Protein AF-A0A8J8FZ65-F1 (afdb_monomer)

Radius of gyration: 32.66 Å; Cα contacts (8 Å, |Δi|>4): 198; chains: 1; bounding box: 71×42×92 Å

Mean predicted aligned error: 12.09 Å

Nearest PDB structures (foldseek):
  6h2f-assembly1_H  TM=2.671E-01  e=1.779E-01  Aeromonas hydrophila subsp. hydrophila AL09-71
  6grj-assembly1_D  TM=2.203E-01  e=1.531E-01  Aeromonas hydrophila
  7aal-assembly1_B  TM=2.178E-01  e=8.096E+00  Homo sapiens

Foldseek 3Di:
DDPLVVLLCVLVVDPLLLVLLVVQVVVQKAAPVRSCVSSVHDPVCVVVSVVSVVSCVVSVQWDADPRIIGGDPVVVVSSVVVVVVVVVVVVVCVVCVQVVVVLVVPDAPVLLLLLLVLLLLLVVLVLLLVLLVLQLVVVCVVCVVVVDPPNPVSNVVSVVSNVVSVVSNVVSVVSNVVSCVVSVCVSNPPCVVVVSDPVNSLVDDPPNVLSVLLVVLSVQLSVLSVCLSPDPDPDVNVVSVVSNVVSVVVNVVSSVVSVVVSVVVVVVVD

Secondary structure (DSSP, 8-state):
--HHHHHHHHHHH-HHHHHHHHHHHHHSEE-HHHHHHHTT--GGGHHHHHHHHHHHHHTTSEEEETTEEEE-HHHHHHHHHHHHHHHHHHHHHHHTTTSHHHHHHT--HHHHHHHHHHHHHHHHHHHHHHHHHHHHHHHHHHHHHHT-TTHHHHHHHHHHHHHHHHHHHHHHHHHHHHHHHHTTGGGGGGGHHHHT-HHHHHHH-TTHHHHHHHHHHHHHHHHHHHHHHH--S---HHHHHHHHHHHHHHHHHHHHHHHHHHHHHHHH--

pLDDT: mean 80.56, std 11.1, range [50.5, 98.0]

Solvent-accessible surface area (backbone atoms only — not comparable to full-atom values): 14527 Å² total; per-residue (Å²): 130,62,70,64,62,53,39,38,51,59,38,59,68,38,66,68,48,46,52,50,52,50,53,16,60,74,65,55,48,37,42,66,68,57,55,32,56,77,73,70,52,55,82,89,44,46,68,63,52,51,49,48,54,48,42,32,40,76,43,51,29,32,47,78,57,99,77,26,36,32,58,30,76,61,24,52,55,52,50,53,51,53,52,49,52,54,47,52,54,50,52,50,51,60,74,30,73,64,50,53,58,58,58,52,72,65,54,48,72,68,58,52,50,52,52,50,52,21,52,53,37,34,53,51,14,52,49,43,29,50,51,18,55,52,48,35,54,54,52,52,52,49,30,64,74,67,74,47,88,63,52,64,65,50,51,52,54,24,50,52,43,30,52,52,14,52,50,43,28,52,54,19,48,54,51,41,51,53,50,40,59,73,67,55,49,72,79,43,52,78,58,58,59,57,62,68,34,78,68,52,59,52,74,69,44,96,56,25,71,60,55,49,51,43,48,51,30,49,53,49,25,51,50,40,52,46,53,66,72,66,54,88,61,95,62,64,59,65,61,47,51,52,50,30,51,51,28,46,52,50,34,53,52,52,49,53,57,52,52,54,54,52,58,51,56,51,66,74,75,109

Sequence (270 aa):
MSSESENVMKALSSSKRREMMNHISEKGSATYTELMEVLGFDQSMSGTFNYHLKELNEAGLIERTNGDYTITDAGKKALIFVDEIARETKEEARADRFGVFSAVLAIQPASELNLFISQMGMLLAMVISFIGVFGIVKLNMITRMLHEKIGDNVVWIGGIVLAIGLLLFIVSLVYFIRIIMKLKLHKVGLSLFLFLGREWFLIRSPNRGRYFILSITSIGAIACLGVITFSFKPAPWLALGIGCAVFTILTIVLFFLIKRRINMKEKENE

Structure (mmCIF, N/CA/C/O backbone):
data_AF-A0A8J8FZ65-F1
#
_entry.id   AF-A0A8J8FZ65-F1
#
loop_
_atom_site.group_PDB
_atom_site.id
_atom_site.type_symbol
_atom_site.label_atom_id
_atom_site.label_alt_id
_atom_site.label_comp_id
_atom_site.label_asym_id
_atom_site.label_entity_id
_atom_site.label_seq_id
_atom_site.pdbx_PDB_ins_code
_atom_site.Cartn_x
_atom_site.Cartn_y
_atom_site.Cartn_z
_atom_site.occupancy
_atom_site.B_iso_or_equiv
_atom_site.auth_seq_id
_atom_site.auth_comp_id
_atom_site.auth_asym_id
_atom_site.auth_atom_id
_atom_site.pdbx_PDB_model_num
ATOM 1 N N . MET A 1 1 ? -27.274 6.544 12.975 1.00 50.50 1 MET A N 1
ATOM 2 C CA . MET A 1 1 ? -27.177 5.159 13.488 1.00 50.50 1 MET A CA 1
ATOM 3 C C . MET A 1 1 ? -28.199 5.032 14.603 1.00 50.50 1 MET A C 1
ATOM 5 O O . MET A 1 1 ? -28.380 6.014 15.311 1.00 50.50 1 MET A O 1
ATOM 9 N N . SER A 1 2 ? -28.952 3.932 14.686 1.00 56.69 2 SER A N 1
ATOM 10 C CA . SER A 1 2 ? -29.969 3.786 15.736 1.00 56.69 2 SER A CA 1
ATOM 11 C C . SER A 1 2 ? -29.288 3.783 17.107 1.00 56.69 2 SER A C 1
ATOM 13 O O . SER A 1 2 ? -28.207 3.203 17.251 1.00 56.69 2 SER A O 1
ATOM 15 N N . SER A 1 3 ? -29.911 4.426 18.096 1.00 79.31 3 SER A N 1
ATOM 16 C CA . SER A 1 3 ? -29.430 4.508 19.487 1.00 79.31 3 SER A CA 1
ATOM 17 C C . SER A 1 3 ? -29.046 3.143 20.071 1.00 79.31 3 SER A C 1
ATOM 19 O O . SER A 1 3 ? -28.122 3.038 20.869 1.00 79.31 3 SER A O 1
ATOM 21 N N . GLU A 1 4 ? -29.705 2.077 19.621 1.00 85.56 4 GLU A N 1
ATOM 22 C CA . GLU A 1 4 ? -29.439 0.696 20.028 1.00 85.56 4 GLU A CA 1
ATOM 23 C C . GLU A 1 4 ? -28.034 0.214 19.644 1.00 85.56 4 GLU A C 1
ATOM 25 O O . GLU A 1 4 ? -27.326 -0.350 20.476 1.00 85.56 4 GLU A O 1
ATOM 30 N N . SER A 1 5 ? -27.591 0.475 18.409 1.00 87.06 5 SER A N 1
ATOM 31 C CA . SER A 1 5 ? -26.251 0.072 17.951 1.00 87.06 5 SER A CA 1
ATOM 32 C C . SER A 1 5 ? -25.137 0.775 18.734 1.00 87.06 5 SER A C 1
ATOM 34 O O . SER A 1 5 ? -24.124 0.163 19.069 1.00 87.06 5 SER A O 1
ATOM 36 N N . GLU A 1 6 ? -25.347 2.044 19.087 1.00 90.69 6 GLU A N 1
ATOM 37 C CA . GLU A 1 6 ? -24.414 2.822 19.902 1.00 90.69 6 GLU A CA 1
ATOM 38 C C . GLU A 1 6 ? -24.352 2.291 21.339 1.00 90.69 6 GLU A C 1
ATOM 40 O O . GLU A 1 6 ? -23.260 2.115 21.880 1.00 90.69 6 GLU A O 1
ATOM 45 N N . ASN A 1 7 ? -25.501 1.938 21.923 1.00 92.75 7 ASN A N 1
ATOM 46 C CA . ASN A 1 7 ? -25.572 1.332 23.253 1.00 92.75 7 ASN A CA 1
ATOM 47 C C . ASN A 1 7 ? -24.832 -0.010 23.313 1.00 92.75 7 ASN A C 1
ATOM 49 O O . ASN A 1 7 ? -24.056 -0.238 24.242 1.00 92.75 7 ASN A O 1
ATOM 53 N N . VAL A 1 8 ? -25.001 -0.865 22.299 1.00 94.25 8 VAL A N 1
ATOM 54 C CA . VAL A 1 8 ? -24.270 -2.138 22.192 1.00 94.25 8 VAL A CA 1
ATOM 55 C C . VAL A 1 8 ? -22.761 -1.896 22.119 1.00 94.25 8 VAL A C 1
ATOM 57 O O . VAL A 1 8 ? -22.004 -2.486 22.890 1.00 94.25 8 VAL A O 1
ATOM 60 N N . MET A 1 9 ? -22.303 -0.985 21.256 1.00 92.38 9 MET A N 1
ATOM 61 C CA . MET A 1 9 ? -20.873 -0.680 21.124 1.00 92.38 9 MET A CA 1
ATOM 62 C C . MET A 1 9 ? -20.288 -0.070 22.406 1.00 92.38 9 MET A C 1
ATOM 64 O O . MET A 1 9 ? -19.195 -0.447 22.840 1.00 92.38 9 MET A O 1
ATOM 68 N N . LYS A 1 10 ? -21.027 0.828 23.064 1.00 93.88 10 LYS A N 1
ATOM 69 C CA . LYS A 1 10 ? -20.644 1.415 24.352 1.00 93.88 10 LYS A CA 1
ATOM 70 C C . LYS A 1 10 ? -20.536 0.339 25.433 1.00 93.88 10 LYS A C 1
ATOM 72 O O . LYS A 1 10 ? -19.537 0.304 26.160 1.00 93.88 10 LYS A O 1
ATOM 77 N N . ALA A 1 11 ? -21.496 -0.580 25.513 1.00 95.69 11 ALA A N 1
ATOM 78 C CA . ALA A 1 11 ? -21.445 -1.706 26.437 1.00 95.69 11 ALA A CA 1
ATOM 79 C C . ALA A 1 11 ? -20.214 -2.591 26.160 1.00 95.69 11 ALA A C 1
ATOM 81 O O . ALA A 1 11 ? -19.411 -2.839 27.063 1.00 95.69 11 ALA A O 1
ATOM 82 N N . LEU A 1 12 ? -19.962 -2.959 24.907 1.00 94.62 12 LEU A N 1
ATOM 83 C CA . LEU A 1 12 ? -18.838 -3.825 24.542 1.00 94.62 12 LEU A CA 1
ATOM 84 C C . LEU A 1 12 ? -17.465 -3.156 24.644 1.00 94.62 12 LEU A C 1
ATOM 86 O O . LEU A 1 12 ? -16.469 -3.869 24.703 1.00 94.62 12 LEU A O 1
ATOM 90 N N . SER A 1 13 ? -17.369 -1.825 24.705 1.00 92.94 13 SER A N 1
ATOM 91 C CA . SER A 1 13 ? -16.082 -1.111 24.800 1.00 92.94 13 SER A CA 1
ATOM 92 C C . SER A 1 13 ? -15.277 -1.445 26.070 1.00 92.94 13 SER A C 1
ATOM 94 O O . SER A 1 13 ? -14.043 -1.449 26.045 1.00 92.94 13 SER A O 1
ATOM 96 N N . SER A 1 14 ? -15.950 -1.815 27.166 1.00 94.56 14 SER A N 1
ATOM 97 C CA . SER A 1 14 ? -15.304 -2.172 28.436 1.00 94.56 14 SER A CA 1
ATOM 98 C C . SER A 1 14 ? -14.803 -3.615 28.428 1.00 94.56 14 SER A C 1
ATOM 100 O O . SER A 1 14 ? -15.579 -4.548 28.228 1.00 94.56 14 SER A O 1
ATOM 102 N N . SER A 1 15 ? -13.517 -3.811 28.733 1.00 92.06 15 SER A N 1
ATOM 103 C CA . SER A 1 15 ? -12.923 -5.147 28.877 1.00 92.06 15 SER A CA 1
ATOM 104 C C . SER A 1 15 ? -13.603 -5.982 29.960 1.00 92.06 15 SER A C 1
ATOM 106 O O . SER A 1 15 ? -13.882 -7.150 29.721 1.00 92.06 15 SER A O 1
ATOM 108 N N . LYS A 1 16 ? -13.949 -5.375 31.102 1.00 93.50 16 LYS A N 1
ATOM 109 C CA . LYS A 1 16 ? -14.634 -6.058 32.210 1.00 93.50 16 LYS A CA 1
ATOM 110 C C . LYS A 1 16 ? -16.016 -6.578 31.818 1.00 93.50 16 LYS A C 1
ATOM 112 O O . LYS A 1 16 ? -16.384 -7.680 32.204 1.00 93.50 16 LYS A O 1
ATOM 117 N N . ARG A 1 17 ? -16.769 -5.825 31.009 1.00 95.81 17 ARG A N 1
ATOM 118 C CA . ARG A 1 17 ? -18.069 -6.280 30.485 1.00 95.81 17 ARG A CA 1
ATOM 119 C C . ARG A 1 17 ? -17.925 -7.438 29.497 1.00 95.81 17 ARG A C 1
ATOM 121 O O . ARG A 1 17 ? -18.719 -8.368 29.546 1.00 95.81 17 ARG A O 1
ATOM 128 N N . ARG A 1 18 ? -16.888 -7.427 28.655 1.00 95.25 18 ARG A N 1
ATOM 129 C CA . ARG A 1 18 ? -16.584 -8.570 27.776 1.00 95.25 18 ARG A CA 1
ATOM 130 C C . ARG A 1 18 ? -16.175 -9.811 28.571 1.00 95.25 18 ARG A C 1
ATOM 132 O O . ARG A 1 18 ? -16.635 -10.900 28.265 1.00 95.25 18 ARG A O 1
ATOM 139 N N . GLU A 1 19 ? -15.377 -9.637 29.623 1.00 94.62 19 GLU A N 1
ATOM 140 C CA . GLU A 1 19 ? -14.972 -10.714 30.538 1.00 94.62 19 GLU A CA 1
ATOM 141 C C . GLU A 1 19 ? -16.186 -11.341 31.251 1.00 94.62 19 GLU A C 1
ATOM 143 O O . GLU A 1 19 ? -16.315 -12.563 31.276 1.00 94.62 19 GLU A O 1
ATOM 148 N N . MET A 1 20 ? -17.137 -10.516 31.718 1.00 95.38 20 MET A N 1
ATOM 149 C CA . MET A 1 20 ? -18.437 -10.979 32.230 1.00 95.38 20 MET A CA 1
ATOM 150 C C . MET A 1 20 ? -19.189 -11.829 31.208 1.00 95.38 20 MET A C 1
ATOM 152 O O . MET A 1 20 ? -19.612 -12.938 31.521 1.00 95.38 20 MET A O 1
ATOM 156 N N . MET A 1 21 ? -19.366 -11.309 29.991 1.00 96.44 21 MET A N 1
ATOM 157 C CA . MET A 1 21 ? -20.120 -12.010 28.952 1.00 96.44 21 MET A CA 1
ATOM 158 C C . MET A 1 21 ? -19.457 -13.328 28.544 1.00 96.44 21 MET A C 1
ATOM 160 O O . MET A 1 21 ? -20.168 -14.312 28.368 1.00 96.44 21 MET A O 1
ATOM 164 N N . ASN A 1 22 ? -18.123 -13.370 28.448 1.00 95.38 22 ASN A N 1
ATOM 165 C CA . ASN A 1 22 ? -17.375 -14.604 28.202 1.00 95.38 22 ASN A CA 1
ATOM 166 C C . ASN A 1 22 ? -17.657 -15.637 29.294 1.00 95.38 22 ASN A C 1
ATOM 168 O O . ASN A 1 22 ? -18.040 -16.759 28.983 1.00 95.38 22 ASN A O 1
ATOM 172 N N . HIS A 1 23 ? -17.565 -15.241 30.567 1.00 95.38 23 HIS A N 1
ATOM 173 C CA . HIS A 1 23 ? -17.805 -16.160 31.678 1.00 95.38 23 HIS A CA 1
ATOM 174 C C . HIS A 1 23 ? -19.237 -16.715 31.686 1.00 95.38 23 HIS A C 1
ATOM 176 O O . HIS A 1 23 ? -19.438 -17.920 31.843 1.00 95.38 23 HIS A O 1
ATOM 182 N N . ILE A 1 24 ? -20.234 -15.850 31.463 1.00 96.44 24 ILE A N 1
ATOM 183 C CA . ILE A 1 24 ? -21.641 -16.264 31.343 1.00 96.44 24 ILE A CA 1
ATOM 184 C C . ILE A 1 24 ? -21.815 -17.206 30.146 1.00 96.44 24 ILE A C 1
ATOM 186 O O . ILE A 1 24 ? -22.503 -18.216 30.257 1.00 96.44 24 ILE A O 1
ATOM 190 N N . SER A 1 25 ? -21.189 -16.903 29.005 1.00 95.12 25 SER A N 1
ATOM 191 C CA . SER A 1 25 ? -21.290 -17.719 27.793 1.00 95.12 25 SER A CA 1
ATOM 192 C C . SER A 1 25 ? -20.642 -19.097 27.948 1.00 95.12 25 SER A C 1
ATOM 194 O O . SER A 1 25 ? -21.152 -20.062 27.386 1.00 95.12 25 SER A O 1
ATOM 196 N N . GLU A 1 26 ? -19.534 -19.200 28.685 1.00 93.88 26 GLU A N 1
ATOM 197 C CA . GLU A 1 26 ? -18.821 -20.460 28.934 1.00 93.88 26 GLU A CA 1
ATOM 198 C C . GLU A 1 26 ? -19.582 -21.376 29.899 1.00 93.88 26 GLU A C 1
ATOM 200 O O . GLU A 1 26 ? -19.660 -22.583 29.670 1.00 93.88 26 GLU A O 1
ATOM 205 N N . LYS A 1 27 ? -20.168 -20.813 30.965 1.00 94.75 27 LYS A N 1
ATOM 206 C CA . LYS A 1 27 ? -20.948 -21.577 31.953 1.00 94.75 27 LYS A CA 1
ATOM 207 C C . LYS A 1 27 ? -22.412 -21.797 31.560 1.00 94.75 27 LYS A C 1
ATOM 209 O O . LYS A 1 27 ? -23.056 -22.698 32.090 1.00 94.75 27 LYS A O 1
ATOM 214 N N . GLY A 1 28 ? -22.952 -20.974 30.666 1.00 94.94 28 GLY A N 1
ATOM 215 C CA . GLY A 1 28 ? -24.373 -20.918 30.312 1.00 94.94 28 GLY A CA 1
ATOM 216 C C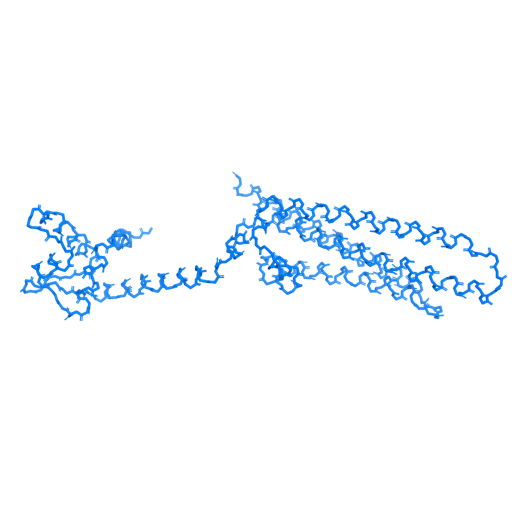 . GLY A 1 28 ? -25.170 -19.926 31.169 1.00 94.94 28 GLY A C 1
ATOM 217 O O . GLY A 1 28 ? -25.971 -19.163 30.628 1.00 94.94 28 GLY A O 1
ATOM 218 N N . SER A 1 29 ? -24.917 -19.887 32.478 1.00 95.94 29 SER A N 1
ATOM 219 C CA . SER A 1 29 ? -25.425 -18.870 33.406 1.00 95.94 29 SER A CA 1
ATOM 220 C C . SER A 1 29 ? -24.403 -18.574 34.508 1.00 95.94 29 SER A C 1
ATOM 222 O O . SER A 1 29 ? -23.478 -19.357 34.734 1.00 95.94 29 SER A O 1
ATOM 224 N N . ALA A 1 30 ? -24.542 -17.434 35.187 1.00 96.56 30 ALA A N 1
ATOM 225 C CA . ALA A 1 30 ? -23.725 -17.113 36.356 1.00 96.56 30 ALA A CA 1
ATOM 226 C C . ALA A 1 30 ? -24.487 -16.264 37.379 1.00 96.56 30 ALA A C 1
ATOM 228 O O . ALA A 1 30 ? -25.213 -15.332 37.025 1.00 96.56 30 ALA A O 1
ATOM 229 N N . THR A 1 31 ? -24.282 -16.551 38.661 1.00 96.75 31 THR A N 1
ATOM 230 C CA . THR A 1 31 ? -24.829 -15.752 39.762 1.00 96.75 31 THR A CA 1
ATOM 231 C C . THR A 1 31 ? -24.086 -14.420 39.910 1.00 96.75 31 THR A C 1
ATOM 233 O O . THR A 1 31 ? -22.958 -14.235 39.447 1.00 96.75 31 THR A O 1
ATOM 236 N N . TYR A 1 32 ? -24.700 -13.472 40.623 1.00 95.25 32 TYR A N 1
ATOM 237 C CA . TYR A 1 32 ? -24.071 -12.190 40.959 1.00 95.25 32 TYR A CA 1
ATOM 238 C C . TYR A 1 32 ? -22.729 -12.365 41.695 1.00 95.25 32 TYR A C 1
ATOM 240 O O . TYR A 1 32 ? -21.748 -11.700 41.370 1.00 95.25 32 TYR A O 1
ATOM 248 N N . THR A 1 33 ? -22.685 -13.274 42.672 1.00 93.12 33 THR A N 1
ATOM 249 C CA . THR A 1 33 ? -21.492 -13.551 43.482 1.00 93.12 33 THR A CA 1
ATOM 250 C C . THR A 1 33 ? -20.389 -14.219 42.674 1.00 93.12 33 THR A C 1
ATOM 252 O O . THR A 1 33 ? -19.239 -13.812 42.800 1.00 93.12 33 THR A O 1
ATOM 255 N N . GLU A 1 34 ? -20.726 -15.168 41.795 1.00 93.94 34 GLU A N 1
ATOM 256 C CA . GLU A 1 34 ? -19.734 -15.798 40.913 1.00 93.94 34 GLU A CA 1
ATOM 257 C C . GLU A 1 34 ? -19.097 -14.784 39.963 1.00 93.94 34 GLU A C 1
ATOM 259 O O . GLU A 1 34 ? -17.881 -14.775 39.788 1.00 93.94 34 GLU A O 1
ATOM 264 N N . LEU A 1 35 ? -19.901 -13.899 39.365 1.00 94.50 35 LEU A N 1
ATOM 265 C CA . LEU A 1 35 ? -19.377 -12.867 38.473 1.00 94.50 35 LEU A CA 1
ATOM 266 C C . LEU A 1 35 ? -18.494 -11.857 39.213 1.00 94.50 35 LEU A C 1
ATOM 268 O O . LEU A 1 35 ? -17.474 -11.438 38.669 1.00 94.50 35 LEU A O 1
ATOM 272 N N . MET A 1 36 ? -18.845 -11.480 40.447 1.00 92.88 36 MET A N 1
ATOM 273 C CA . MET A 1 36 ? -17.975 -10.633 41.269 1.00 92.88 36 MET A CA 1
ATOM 274 C C . MET A 1 36 ? -16.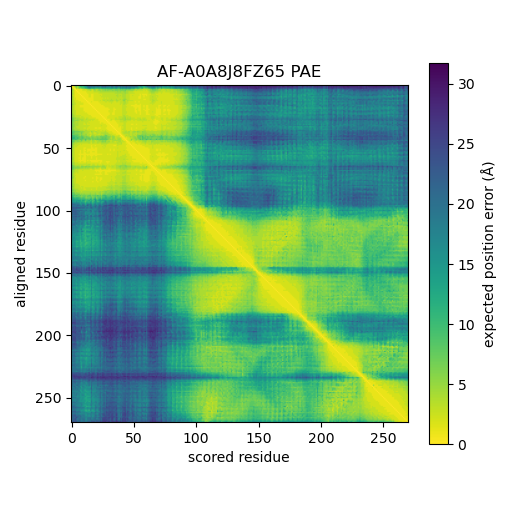630 -11.304 41.553 1.00 92.88 36 MET A C 1
ATOM 276 O O . MET A 1 36 ? -15.589 -10.666 41.389 1.00 92.88 36 MET A O 1
ATOM 280 N N . GLU A 1 37 ? -16.650 -12.579 41.941 1.00 90.62 37 GLU A N 1
ATOM 281 C CA . GLU A 1 37 ? -15.452 -13.341 42.295 1.00 90.62 37 GLU A CA 1
ATOM 282 C C . GLU A 1 37 ? -14.504 -13.495 41.099 1.00 90.62 37 GLU A C 1
ATOM 284 O O . GLU A 1 37 ? -13.325 -13.157 41.195 1.00 90.62 37 GLU A O 1
ATOM 289 N N . VAL A 1 38 ? -15.029 -13.911 39.942 1.00 86.69 38 VAL A N 1
ATOM 290 C CA . VAL A 1 38 ? -14.243 -14.149 38.716 1.00 86.69 38 VAL A CA 1
ATOM 291 C C . VAL A 1 38 ? -13.521 -12.895 38.235 1.00 86.69 38 VAL A C 1
ATOM 293 O O . VAL A 1 38 ? -12.399 -12.961 37.742 1.00 86.69 38 VAL A O 1
ATOM 296 N N . LEU A 1 39 ? -14.148 -11.733 38.389 1.00 86.44 39 LEU A N 1
ATOM 297 C CA . LEU A 1 39 ? -13.600 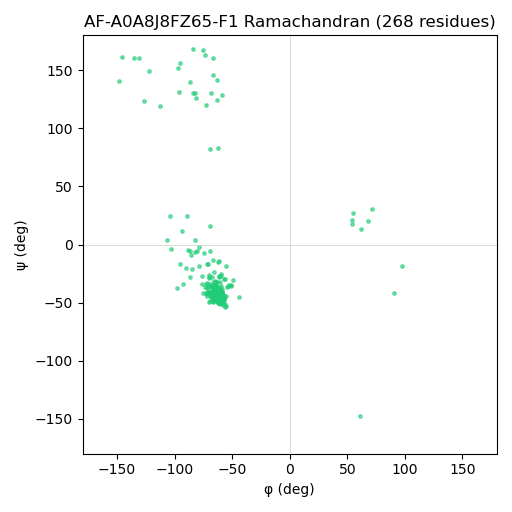-10.466 37.910 1.00 86.44 39 LEU A CA 1
ATOM 298 C C . LEU A 1 39 ? -12.691 -9.771 38.927 1.00 86.44 39 LEU A C 1
ATOM 300 O O . LEU A 1 39 ? -12.119 -8.723 38.591 1.00 86.44 39 LEU A O 1
ATOM 304 N N . GLY A 1 40 ? -12.586 -10.327 40.139 1.00 87.75 40 GLY A N 1
ATOM 305 C CA . GLY A 1 40 ? -11.832 -9.770 41.256 1.00 87.75 40 GLY A CA 1
ATOM 306 C C . GLY A 1 40 ? -12.478 -8.531 41.876 1.00 87.75 40 GLY A C 1
ATOM 307 O O . GLY A 1 40 ? -11.758 -7.650 42.348 1.00 87.75 40 GLY A O 1
ATOM 308 N N . PHE A 1 41 ? -13.811 -8.414 41.843 1.00 86.75 41 PHE A N 1
ATOM 309 C CA . PHE A 1 41 ? -14.503 -7.324 42.527 1.00 86.75 41 PHE A CA 1
ATOM 310 C C . PHE A 1 41 ? -14.701 -7.644 44.013 1.00 86.75 41 PHE A C 1
ATOM 312 O O . PHE A 1 41 ? -15.225 -8.696 44.369 1.00 86.75 41 PHE A O 1
ATOM 319 N N . ASP A 1 42 ? -14.336 -6.707 44.889 1.00 86.56 42 ASP A N 1
ATOM 320 C CA . ASP A 1 42 ? -14.680 -6.770 46.309 1.00 86.56 42 ASP A CA 1
ATOM 321 C C . ASP A 1 42 ? -16.091 -6.207 46.579 1.00 86.56 42 ASP A C 1
ATOM 323 O O . ASP A 1 42 ? -16.717 -5.568 45.726 1.00 86.56 42 ASP A O 1
ATOM 327 N N . GLN A 1 43 ? -16.609 -6.423 47.792 1.00 82.06 43 GLN A N 1
ATOM 328 C CA . GLN A 1 43 ? -17.926 -5.908 48.196 1.00 82.06 43 GLN A CA 1
ATOM 329 C C . GLN A 1 43 ? -18.010 -4.371 48.156 1.00 82.06 43 GLN A C 1
ATOM 331 O O . GLN A 1 43 ? -19.091 -3.817 47.928 1.00 82.06 43 GLN A O 1
ATOM 336 N N . SER A 1 44 ? -16.879 -3.679 48.330 1.00 81.81 44 SER A N 1
ATOM 337 C CA . SER A 1 44 ? -16.807 -2.215 48.298 1.00 81.81 44 SER A CA 1
ATOM 338 C C . SER A 1 44 ? -17.030 -1.649 46.888 1.00 81.81 44 SER A C 1
ATOM 340 O O . SER A 1 44 ? -17.568 -0.554 46.737 1.00 81.81 44 SER A O 1
ATOM 342 N N . MET A 1 45 ? -16.731 -2.434 45.848 1.00 86.94 45 MET A N 1
ATOM 343 C CA . MET A 1 45 ? -16.930 -2.089 44.437 1.00 86.94 45 MET A CA 1
ATOM 344 C C . MET A 1 45 ? -18.270 -2.562 43.852 1.00 86.94 45 MET A C 1
ATOM 346 O O . MET A 1 45 ? -18.483 -2.487 42.637 1.00 86.94 45 MET A O 1
ATOM 350 N N . SER A 1 46 ? -19.205 -3.012 44.691 1.00 88.88 46 SER A N 1
ATOM 351 C CA . SER A 1 46 ? -20.537 -3.471 44.268 1.00 88.88 46 SER A CA 1
ATOM 352 C C . SER A 1 46 ? -21.297 -2.444 43.415 1.00 88.88 46 SER A C 1
ATOM 354 O O . SER A 1 46 ? -21.966 -2.819 42.454 1.00 88.88 46 SER A O 1
ATOM 356 N N . GLY A 1 47 ? -21.156 -1.143 43.693 1.00 90.94 47 GLY A N 1
ATOM 357 C CA . GLY A 1 47 ? -21.753 -0.076 42.877 1.00 90.94 47 GLY A CA 1
ATOM 358 C C . GLY A 1 47 ? -21.242 -0.064 41.430 1.00 90.94 47 GLY A C 1
ATOM 359 O O . GLY A 1 47 ? -22.032 -0.013 40.487 1.00 90.94 47 GLY A O 1
ATOM 360 N N . THR A 1 48 ? -19.926 -0.184 41.246 1.00 90.75 48 THR A N 1
ATOM 361 C CA . THR A 1 48 ? -19.281 -0.248 39.923 1.00 90.75 48 THR A CA 1
ATOM 362 C C . THR A 1 48 ? -19.648 -1.531 39.183 1.00 90.75 48 THR A C 1
ATOM 364 O O . THR A 1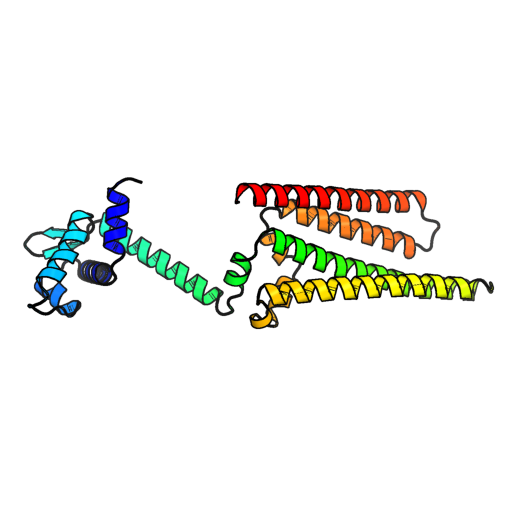 48 ? -19.922 -1.511 37.983 1.00 90.75 48 THR A O 1
ATOM 367 N N . PHE A 1 49 ? -19.701 -2.656 39.895 1.00 94.31 49 PHE A N 1
ATOM 368 C CA . PHE A 1 49 ? -20.105 -3.928 39.308 1.00 94.31 49 PHE A CA 1
ATOM 369 C C . PHE A 1 49 ? -21.569 -3.899 38.830 1.00 94.31 49 PHE A C 1
ATOM 371 O O . PHE A 1 49 ? -21.858 -4.257 37.686 1.00 94.31 49 PHE A O 1
ATOM 378 N N . ASN A 1 50 ? -22.478 -3.353 39.645 1.00 94.94 50 ASN A N 1
ATOM 379 C CA . ASN A 1 50 ? -23.876 -3.132 39.265 1.00 94.94 50 ASN A CA 1
ATOM 380 C C . ASN A 1 50 ? -24.013 -2.222 38.040 1.00 94.94 50 ASN A C 1
ATOM 382 O O . ASN A 1 50 ? -24.856 -2.475 37.180 1.00 94.94 50 ASN A O 1
ATOM 386 N N . TYR A 1 51 ? -23.170 -1.193 37.923 1.00 95.19 51 TYR A N 1
ATOM 387 C CA . TYR A 1 51 ? -23.135 -0.342 36.736 1.00 95.19 51 TYR A CA 1
ATOM 388 C C . TYR A 1 51 ? -22.808 -1.140 35.462 1.00 95.19 51 TYR A C 1
ATOM 390 O O . TYR A 1 51 ? -23.455 -0.957 34.431 1.00 95.19 51 TYR A O 1
ATOM 398 N N . HIS A 1 52 ? -21.850 -2.069 35.522 1.00 95.38 52 HIS A N 1
ATOM 399 C CA . HIS A 1 52 ? -21.512 -2.904 34.371 1.00 95.38 52 HIS A CA 1
ATOM 400 C C . HIS A 1 52 ? -22.642 -3.849 33.955 1.00 95.38 52 HIS A C 1
ATOM 402 O O . HIS A 1 52 ? -22.940 -3.931 32.762 1.00 95.38 52 HIS A O 1
ATOM 408 N N . LEU A 1 53 ? -23.271 -4.526 34.919 1.00 96.25 53 LEU A N 1
ATOM 409 C CA . LEU A 1 53 ? -24.416 -5.402 34.659 1.00 96.25 53 LEU A CA 1
ATOM 410 C C . LEU A 1 53 ? -25.597 -4.621 34.083 1.00 96.25 53 LEU A C 1
ATOM 412 O O . LEU A 1 53 ? -26.225 -5.073 33.128 1.00 96.25 53 LEU A O 1
ATOM 416 N N . LYS A 1 54 ? -25.856 -3.423 34.619 1.00 96.19 54 LYS A N 1
ATOM 417 C CA . LYS A 1 54 ? -26.901 -2.531 34.121 1.00 96.19 54 LYS A CA 1
ATOM 418 C C . LYS A 1 54 ? -26.669 -2.158 32.657 1.00 96.19 54 LYS A C 1
ATOM 420 O O . LYS A 1 54 ? -27.576 -2.343 31.860 1.00 96.19 54 LYS A O 1
ATOM 425 N N . GLU A 1 55 ? -25.468 -1.712 32.285 1.00 96.88 55 GLU A N 1
ATOM 426 C CA . GLU A 1 55 ? -25.165 -1.344 30.889 1.00 96.88 55 GLU A CA 1
ATOM 427 C C . GLU A 1 55 ? -25.271 -2.545 29.931 1.00 96.88 55 GLU A C 1
ATOM 429 O O . GLU A 1 55 ? -25.736 -2.390 28.805 1.00 96.88 55 GLU A O 1
ATOM 434 N N . LEU A 1 56 ? -24.876 -3.751 30.361 1.00 97.38 56 LEU A N 1
ATOM 435 C CA . LEU A 1 56 ? -25.040 -4.969 29.553 1.00 97.38 56 LEU A CA 1
ATOM 436 C C . LEU A 1 56 ? -26.517 -5.346 29.362 1.00 97.38 56 LEU A C 1
ATOM 438 O O . LEU A 1 56 ? -26.914 -5.740 28.265 1.00 97.38 56 LEU A O 1
ATOM 442 N N . ASN A 1 57 ? -27.318 -5.220 30.419 1.00 96.69 57 ASN A N 1
ATOM 443 C CA . ASN A 1 57 ? -28.743 -5.537 30.401 1.00 96.69 57 ASN A CA 1
ATOM 444 C C . ASN A 1 57 ? -29.549 -4.494 29.607 1.00 96.69 57 ASN A C 1
ATOM 446 O O . ASN A 1 57 ? -30.405 -4.858 28.810 1.00 96.69 57 ASN A O 1
ATOM 450 N N . GLU A 1 58 ? -29.244 -3.200 29.757 1.00 95.69 58 GLU A N 1
ATOM 451 C CA . GLU A 1 58 ? -29.859 -2.113 28.976 1.00 95.69 58 GLU A CA 1
ATOM 452 C C . GLU A 1 58 ? -29.520 -2.202 27.482 1.00 95.69 58 GLU A C 1
ATOM 454 O O . GLU A 1 58 ? -30.342 -1.842 26.642 1.00 95.69 58 GLU A O 1
ATOM 459 N N . ALA A 1 59 ? -28.340 -2.725 27.138 1.00 96.31 59 ALA A N 1
ATOM 460 C CA . ALA A 1 59 ? -27.966 -3.028 25.759 1.00 96.31 59 ALA A CA 1
ATOM 461 C C . ALA A 1 59 ? -28.577 -4.343 25.227 1.00 96.31 59 ALA A C 1
ATOM 463 O O . ALA A 1 59 ? -28.334 -4.700 24.075 1.00 96.31 59 ALA A O 1
ATOM 464 N N . GLY A 1 60 ? -29.333 -5.084 26.047 1.00 97.06 60 GLY A N 1
ATOM 465 C CA . GLY A 1 60 ? -29.957 -6.355 25.667 1.00 97.06 60 GLY A CA 1
ATOM 466 C C . GLY A 1 60 ? -28.967 -7.497 25.415 1.00 97.06 60 GLY A C 1
ATOM 467 O O . GLY A 1 60 ? -29.299 -8.454 24.716 1.00 97.06 60 GLY A O 1
ATOM 468 N N . LEU A 1 61 ? -27.740 -7.403 25.938 1.00 97.75 61 LEU A N 1
ATOM 469 C CA . LEU A 1 61 ? -26.680 -8.400 25.728 1.00 97.75 61 LEU A CA 1
ATOM 470 C C . LEU A 1 61 ? -26.737 -9.540 26.749 1.00 97.75 61 LEU A C 1
ATOM 472 O O . LEU A 1 61 ? -26.327 -10.663 26.455 1.00 97.75 61 LEU A O 1
ATOM 476 N N . ILE A 1 62 ? -27.250 -9.252 27.941 1.00 97.81 62 ILE A N 1
ATOM 477 C CA . ILE A 1 62 ? -27.526 -10.233 28.989 1.00 97.81 62 ILE A CA 1
ATOM 478 C C . ILE A 1 62 ? -28.941 -10.017 29.509 1.00 97.81 62 ILE A C 1
ATOM 480 O O . ILE A 1 62 ? -29.502 -8.932 29.360 1.00 97.81 62 ILE A O 1
ATOM 484 N N . GLU A 1 63 ? -29.482 -11.032 30.158 1.00 97.50 63 GLU A N 1
ATOM 485 C CA . GLU A 1 63 ? -30.744 -10.965 30.884 1.00 97.50 63 GLU A CA 1
ATOM 486 C C . GLU A 1 63 ? -30.592 -11.656 32.241 1.00 97.50 63 GLU A C 1
ATOM 488 O O . GLU A 1 63 ? -29.657 -12.433 32.454 1.00 97.50 63 GLU A O 1
ATOM 493 N N . ARG A 1 64 ? -31.492 -11.354 33.181 1.00 96.44 64 ARG A N 1
ATOM 494 C CA . ARG A 1 64 ? -31.492 -11.972 34.510 1.00 96.44 64 ARG A CA 1
ATOM 495 C C . ARG A 1 64 ? -32.723 -12.852 34.692 1.00 96.44 64 ARG A C 1
ATOM 497 O O . ARG A 1 64 ? -33.840 -12.340 34.717 1.00 96.44 64 ARG A O 1
ATOM 504 N N . THR A 1 65 ? -32.504 -14.142 34.921 1.00 93.62 65 THR A N 1
ATOM 505 C CA . THR A 1 65 ? -33.550 -15.157 35.093 1.00 93.62 65 THR A CA 1
ATOM 506 C C . THR A 1 65 ? -33.315 -15.917 36.394 1.00 93.62 65 THR A C 1
ATOM 508 O O . THR A 1 65 ? -32.244 -16.469 36.610 1.00 93.62 65 THR A O 1
ATOM 511 N N . ASN A 1 66 ? -34.307 -15.942 37.291 1.00 92.12 66 ASN A N 1
ATOM 512 C CA . ASN A 1 66 ? -34.242 -16.655 38.581 1.00 92.12 66 ASN A CA 1
ATOM 513 C C . ASN A 1 66 ? -33.046 -16.288 39.483 1.00 92.12 66 ASN A C 1
ATOM 515 O O . ASN A 1 66 ? -32.621 -17.082 40.313 1.00 92.12 66 ASN A O 1
ATOM 519 N N . GLY A 1 67 ? -32.528 -15.065 39.351 1.00 91.62 67 GLY A N 1
ATOM 520 C CA . GLY A 1 67 ? -31.378 -14.589 40.123 1.00 91.62 67 GLY A CA 1
ATOM 521 C C . GLY A 1 67 ? -30.046 -14.687 39.381 1.00 91.62 67 GLY A C 1
ATOM 522 O O . GLY A 1 67 ? -29.148 -13.911 39.725 1.00 91.62 67 GLY A O 1
ATOM 523 N N . ASP A 1 68 ? -29.983 -15.496 38.325 1.00 96.19 68 ASP A N 1
ATOM 524 C CA . ASP A 1 68 ? -28.798 -15.748 37.507 1.00 96.19 68 ASP A CA 1
ATOM 525 C C . ASP A 1 68 ? -28.792 -14.883 36.249 1.00 96.19 68 ASP A C 1
ATOM 527 O O . ASP A 1 68 ? -29.843 -14.511 35.728 1.00 96.19 68 ASP A O 1
ATOM 531 N N . TYR A 1 69 ? -27.602 -14.568 35.749 1.00 97.75 69 TYR A N 1
ATOM 532 C CA . TYR A 1 69 ? -27.408 -13.863 34.489 1.00 97.75 69 TYR A CA 1
ATOM 533 C C . TYR A 1 69 ? -27.150 -14.857 33.361 1.00 97.75 69 TYR A C 1
ATOM 535 O O . TYR A 1 69 ? -26.291 -15.731 33.488 1.00 97.75 69 TYR A O 1
ATOM 543 N N . THR A 1 70 ? -27.866 -14.695 32.252 1.00 97.62 70 THR A N 1
ATOM 544 C CA . THR A 1 70 ? -27.716 -15.475 31.020 1.00 97.62 70 THR A CA 1
ATOM 545 C C . THR A 1 70 ? -27.404 -14.549 29.850 1.00 97.62 70 THR A C 1
ATOM 547 O O . THR A 1 70 ? -27.800 -13.383 29.827 1.00 97.62 70 THR A O 1
ATOM 550 N N . ILE A 1 71 ? -26.649 -15.051 28.873 1.00 97.00 71 ILE A N 1
ATOM 551 C CA . ILE A 1 71 ? -26.332 -14.296 27.658 1.00 97.00 71 ILE A CA 1
ATOM 552 C C . ILE A 1 71 ? -27.470 -14.452 26.645 1.00 97.00 71 ILE A C 1
ATOM 554 O O . ILE A 1 71 ? -27.902 -15.569 26.348 1.00 97.00 71 ILE A O 1
ATOM 558 N N . THR A 1 72 ? -27.945 -13.336 26.094 1.00 98.00 72 THR A N 1
ATOM 559 C CA . THR A 1 72 ? -28.994 -13.352 25.066 1.00 98.00 72 THR A CA 1
ATOM 560 C C . THR A 1 72 ? -28.416 -13.787 23.717 1.00 98.00 72 THR A C 1
ATOM 562 O O . THR A 1 72 ? -27.200 -13.793 23.506 1.00 98.00 72 THR A O 1
ATOM 565 N N . ASP A 1 73 ? -29.268 -14.100 22.739 1.00 96.25 73 ASP A N 1
ATOM 566 C CA . ASP A 1 73 ? -28.798 -14.402 21.379 1.00 96.25 73 ASP A CA 1
ATOM 567 C C . ASP A 1 73 ? -28.103 -13.204 20.715 1.00 96.25 73 ASP A C 1
ATOM 569 O O . ASP A 1 73 ? -27.154 -13.380 19.945 1.00 96.25 73 ASP A O 1
ATOM 573 N N . ALA A 1 74 ? -28.536 -11.980 21.036 1.00 95.44 74 ALA A N 1
ATOM 574 C CA . ALA A 1 74 ? -27.850 -10.761 20.621 1.00 95.44 74 ALA A CA 1
ATOM 575 C C . ALA A 1 74 ? -26.464 -10.661 21.277 1.00 95.44 74 ALA A C 1
ATOM 577 O O . ALA A 1 74 ? -25.479 -10.399 20.585 1.00 95.44 74 ALA A O 1
ATOM 578 N N . GLY A 1 75 ? -26.370 -10.961 22.577 1.00 96.38 75 GLY A N 1
ATOM 579 C CA . GLY A 1 75 ? -25.110 -11.033 23.315 1.00 96.38 75 GLY A CA 1
ATOM 580 C C . GLY A 1 75 ? -24.118 -12.026 22.714 1.00 96.38 75 GLY A C 1
ATOM 581 O O . GLY A 1 75 ? -22.962 -11.670 22.497 1.00 96.38 75 GLY A O 1
ATOM 582 N N . LYS A 1 76 ? -24.567 -13.240 22.369 1.00 95.12 76 LYS A N 1
ATOM 583 C CA . LYS A 1 76 ? -23.722 -14.269 21.733 1.00 95.12 76 LYS A CA 1
ATOM 584 C C . LYS A 1 76 ? -23.166 -13.801 20.389 1.00 95.12 76 LYS A C 1
ATOM 586 O O . LYS A 1 76 ? -21.969 -13.916 20.142 1.00 95.12 76 LYS A O 1
ATOM 591 N N . LYS A 1 77 ? -24.022 -13.240 19.526 1.00 95.06 77 LYS A N 1
ATOM 592 C CA . LYS A 1 77 ? -23.603 -12.700 18.219 1.00 95.06 77 LYS A CA 1
ATOM 593 C C . LYS A 1 77 ? -22.596 -11.563 18.379 1.00 95.06 77 LYS A C 1
ATOM 595 O O . LYS A 1 77 ? -21.609 -11.515 17.652 1.00 95.06 77 LYS A O 1
ATOM 600 N N . ALA A 1 78 ? -22.831 -10.676 19.342 1.00 94.81 78 ALA A N 1
ATOM 601 C CA . ALA A 1 78 ? -21.935 -9.571 19.640 1.00 94.81 78 ALA A CA 1
ATOM 602 C C . ALA A 1 78 ? -20.559 -10.048 20.134 1.00 94.81 78 ALA A C 1
ATOM 604 O O . ALA A 1 78 ? -19.540 -9.506 19.713 1.00 94.81 78 ALA A O 1
ATOM 605 N N . LEU A 1 79 ? -20.524 -11.082 20.979 1.00 92.94 79 LEU A N 1
ATOM 606 C CA . LEU A 1 79 ? -19.290 -11.691 21.473 1.00 92.94 79 LEU A CA 1
ATOM 607 C C . LEU A 1 79 ? -18.445 -12.266 20.327 1.00 92.94 79 LEU A C 1
ATOM 609 O O . LEU A 1 79 ? -17.278 -11.914 20.186 1.00 92.94 79 LEU A O 1
ATOM 613 N N . ILE A 1 80 ? -19.074 -13.072 19.461 1.00 91.62 80 ILE A N 1
ATOM 614 C CA . ILE A 1 80 ? -18.434 -13.674 18.280 1.00 91.62 80 ILE A CA 1
ATOM 615 C C . ILE A 1 80 ? -17.854 -12.587 17.370 1.00 91.62 80 ILE A C 1
ATOM 617 O O . ILE A 1 80 ? -16.716 -12.697 16.924 1.00 91.62 80 ILE A O 1
ATOM 621 N N . PHE A 1 81 ? -18.617 -11.520 17.127 1.00 90.56 81 PHE A N 1
ATOM 622 C CA . PHE A 1 81 ? -18.179 -10.408 16.287 1.00 90.56 81 PHE A CA 1
ATOM 623 C C . PHE A 1 81 ? -16.953 -9.684 16.860 1.00 90.56 81 PHE A C 1
ATOM 625 O O . PHE A 1 81 ? -16.011 -9.374 16.133 1.00 90.56 81 PHE A O 1
ATOM 632 N N . VAL A 1 82 ? -16.932 -9.434 18.173 1.00 89.75 82 VAL A N 1
ATOM 633 C CA . VAL A 1 82 ? -15.777 -8.806 18.829 1.00 89.75 82 VAL A CA 1
ATOM 634 C C . VAL A 1 82 ? -14.543 -9.709 18.767 1.00 89.75 82 VAL A C 1
ATOM 636 O O . VAL A 1 82 ? -13.444 -9.211 18.516 1.00 89.75 82 VAL A O 1
ATOM 639 N N . ASP A 1 83 ? -14.710 -11.018 18.953 1.00 85.25 83 ASP A N 1
ATOM 640 C CA . ASP A 1 83 ? -13.616 -11.986 18.841 1.00 85.25 83 ASP A CA 1
ATOM 641 C C . ASP A 1 83 ? -13.077 -12.093 17.411 1.00 85.25 83 ASP A C 1
ATOM 643 O O . ASP A 1 83 ? -11.863 -12.189 17.215 1.00 85.25 83 ASP A O 1
ATOM 647 N N . GLU A 1 84 ? -13.949 -12.016 16.405 1.00 85.38 84 GLU A N 1
ATOM 648 C CA . GLU A 1 84 ? -13.563 -11.998 14.995 1.00 85.38 84 GLU A CA 1
ATOM 649 C C . GLU A 1 84 ? -12.733 -10.754 14.658 1.00 85.38 84 GLU A C 1
ATOM 651 O O . GLU A 1 84 ? -11.620 -10.895 14.148 1.00 85.38 84 GLU A O 1
ATOM 656 N N . ILE A 1 85 ? -13.181 -9.561 15.069 1.00 85.94 85 ILE A N 1
ATOM 657 C CA . ILE A 1 85 ? -12.405 -8.318 14.915 1.00 85.94 85 ILE A CA 1
ATOM 658 C C . ILE A 1 85 ? -11.062 -8.419 15.643 1.00 85.94 85 ILE A C 1
ATOM 660 O O . ILE A 1 85 ? -10.021 -8.012 15.119 1.00 85.94 85 ILE A O 1
ATOM 664 N N . ALA A 1 86 ? -11.053 -8.956 16.865 1.00 82.06 86 ALA A N 1
ATOM 665 C CA . ALA A 1 86 ? -9.826 -9.108 17.637 1.00 82.06 86 ALA A CA 1
ATOM 666 C C . ALA A 1 86 ? -8.850 -10.093 16.971 1.00 82.06 86 ALA A C 1
ATOM 668 O O . ALA A 1 86 ? -7.632 -9.896 17.050 1.00 82.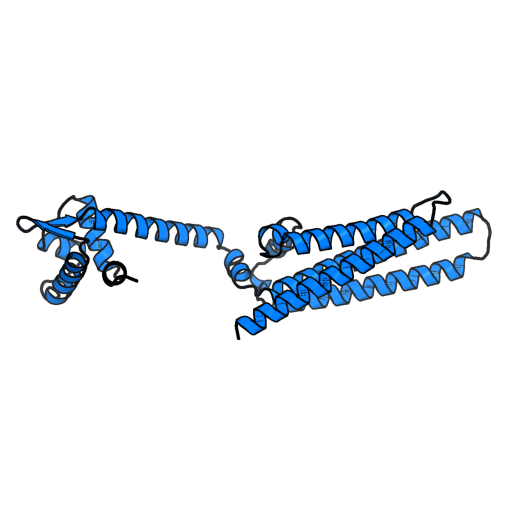06 86 ALA A O 1
ATOM 669 N N . ARG A 1 87 ? -9.362 -11.140 16.311 1.00 77.12 87 ARG A N 1
ATOM 670 C CA . ARG A 1 87 ? -8.564 -12.091 15.531 1.00 77.12 87 ARG A CA 1
ATOM 671 C C . ARG A 1 87 ? -8.005 -11.441 14.273 1.00 77.12 87 ARG A C 1
ATOM 673 O O . ARG A 1 87 ? -6.798 -11.534 14.078 1.00 77.12 87 ARG A O 1
ATOM 680 N N . GLU A 1 88 ? -8.827 -10.743 13.492 1.00 74.94 88 GLU A N 1
ATOM 681 C CA . GLU A 1 88 ? -8.386 -10.001 12.302 1.00 74.94 88 GLU A CA 1
ATOM 682 C C . GLU A 1 88 ? -7.301 -8.989 12.666 1.00 74.94 88 GLU A C 1
ATOM 684 O O . GLU A 1 88 ? -6.214 -9.019 12.103 1.00 74.94 88 GLU A O 1
ATOM 689 N N . THR A 1 89 ? -7.515 -8.198 13.719 1.00 75.50 89 THR A N 1
ATOM 690 C CA . THR A 1 89 ? -6.522 -7.223 14.197 1.00 75.50 89 THR A CA 1
ATOM 691 C C . THR A 1 89 ? -5.210 -7.903 14.611 1.00 75.50 89 THR A C 1
ATOM 693 O O . THR A 1 89 ? -4.122 -7.384 14.362 1.00 75.50 89 THR A O 1
ATOM 696 N N . LYS A 1 90 ? -5.271 -9.083 15.248 1.00 73.25 90 LYS A N 1
ATOM 697 C CA . LYS A 1 90 ? -4.075 -9.856 15.632 1.00 73.25 90 LYS A CA 1
ATOM 698 C C . LYS A 1 90 ? -3.376 -10.494 14.432 1.00 73.25 90 LYS A C 1
ATOM 700 O O . LYS A 1 90 ? -2.148 -10.576 14.436 1.00 73.25 90 LYS A O 1
ATOM 705 N N . GLU A 1 91 ? -4.117 -10.982 13.444 1.00 64.94 91 GLU A N 1
ATOM 706 C CA . GLU A 1 91 ? -3.571 -11.540 12.205 1.00 64.94 91 GLU A CA 1
ATOM 707 C C . GLU A 1 91 ? -2.931 -10.451 11.349 1.00 64.94 91 GLU A C 1
ATOM 709 O O . GLU A 1 91 ? -1.789 -10.617 10.920 1.00 64.94 91 GLU A O 1
ATOM 714 N N . GLU A 1 92 ? -3.585 -9.300 11.211 1.00 59.53 92 GLU A N 1
ATOM 715 C CA . GLU A 1 92 ? -3.027 -8.102 10.589 1.00 59.53 92 GLU A CA 1
ATOM 716 C C . GLU A 1 92 ? -1.775 -7.625 11.329 1.00 59.53 92 GLU A C 1
ATOM 718 O O . GLU A 1 92 ? -0.749 -7.396 10.696 1.00 59.53 92 GLU A O 1
ATOM 723 N N . ALA A 1 93 ? -1.782 -7.581 12.665 1.00 59.81 93 ALA A N 1
ATOM 724 C CA . ALA A 1 93 ? -0.593 -7.243 13.451 1.00 59.81 93 ALA A CA 1
ATOM 725 C C . ALA A 1 93 ? 0.544 -8.273 13.297 1.00 59.81 93 ALA A C 1
ATOM 727 O O . ALA A 1 93 ? 1.725 -7.923 13.347 1.00 59.81 93 ALA A O 1
ATOM 728 N N . ARG A 1 94 ? 0.218 -9.559 13.097 1.00 58.59 94 ARG A N 1
ATOM 729 C CA . ARG A 1 94 ? 1.208 -10.613 12.812 1.00 58.59 94 ARG A CA 1
ATOM 730 C C . ARG A 1 94 ? 1.755 -10.523 11.389 1.00 58.59 94 ARG A C 1
ATOM 732 O O . ARG A 1 94 ? 2.941 -10.800 11.207 1.00 58.59 94 ARG A O 1
ATOM 739 N N . ALA A 1 95 ? 0.929 -10.157 10.412 1.00 56.81 95 ALA A N 1
ATOM 740 C CA . ALA A 1 95 ? 1.330 -9.921 9.027 1.00 56.81 95 ALA A CA 1
ATOM 741 C C . ALA A 1 95 ? 2.142 -8.622 8.888 1.00 56.81 95 ALA A C 1
ATOM 743 O O . ALA A 1 95 ? 3.098 -8.559 8.116 1.00 56.81 95 ALA A O 1
ATOM 744 N N . ASP A 1 96 ? 1.839 -7.619 9.710 1.00 59.19 96 ASP A N 1
ATOM 745 C CA . ASP A 1 96 ? 2.528 -6.333 9.774 1.00 59.19 96 ASP A CA 1
ATOM 746 C C . ASP A 1 96 ? 3.708 -6.324 10.758 1.00 59.19 96 ASP A C 1
ATOM 748 O O . ASP A 1 96 ? 4.138 -5.273 11.228 1.00 59.19 96 ASP A O 1
ATOM 752 N N . ARG A 1 97 ? 4.309 -7.487 11.050 1.00 56.84 97 ARG A N 1
ATOM 753 C CA . ARG A 1 97 ? 5.455 -7.606 11.977 1.00 56.84 97 ARG A CA 1
ATOM 754 C C . ARG A 1 97 ? 6.647 -6.704 11.603 1.00 56.84 97 ARG A C 1
ATOM 756 O O . ARG A 1 97 ? 7.504 -6.436 12.439 1.00 56.84 97 ARG A O 1
ATOM 763 N N . PHE A 1 98 ? 6.699 -6.235 10.357 1.00 59.41 98 PHE A N 1
ATOM 764 C CA . PHE A 1 98 ? 7.730 -5.338 9.832 1.00 59.41 98 PHE A CA 1
ATOM 765 C C . PHE A 1 98 ? 7.251 -3.888 9.620 1.00 59.41 98 PHE A C 1
ATOM 767 O O . PHE A 1 98 ? 8.009 -3.077 9.089 1.00 59.41 98 PHE A O 1
ATOM 774 N N . GLY A 1 99 ? 6.010 -3.549 9.995 1.00 61.31 99 GLY A N 1
ATOM 775 C CA . GLY A 1 99 ? 5.398 -2.235 9.743 1.00 61.31 99 GLY A CA 1
ATOM 776 C C . GLY A 1 99 ? 5.258 -1.904 8.254 1.00 61.31 99 GLY A C 1
ATOM 777 O O . GLY A 1 99 ? 5.084 -0.749 7.872 1.00 61.31 99 GLY A O 1
ATOM 778 N N . VAL A 1 100 ? 5.425 -2.912 7.397 1.00 61.91 100 VAL A N 1
ATOM 779 C CA . VAL A 1 100 ? 5.448 -2.783 5.946 1.00 61.91 100 VAL A CA 1
ATOM 780 C C . VAL A 1 100 ? 4.054 -2.452 5.440 1.00 61.91 100 VAL A C 1
ATOM 782 O O . VAL A 1 100 ? 3.884 -1.523 4.660 1.00 61.91 100 VAL A O 1
ATOM 785 N N . PHE A 1 101 ? 3.046 -3.207 5.866 1.00 61.66 101 PHE A N 1
ATOM 786 C CA . PHE A 1 101 ? 1.693 -3.050 5.353 1.00 61.66 101 PHE A CA 1
ATOM 787 C C . PHE A 1 101 ? 1.074 -1.748 5.851 1.00 61.66 101 PHE A C 1
ATOM 789 O O . PHE A 1 101 ? 0.469 -1.031 5.051 1.00 61.66 101 PHE A O 1
ATOM 796 N N . SER A 1 102 ? 1.301 -1.389 7.117 1.00 62.44 102 SER A N 1
ATOM 797 C CA . SER A 1 102 ? 0.835 -0.123 7.694 1.00 62.44 102 SER A CA 1
ATOM 798 C C . SER A 1 102 ? 1.516 1.094 7.074 1.00 62.44 102 SER A C 1
ATOM 800 O O . SER A 1 102 ? 0.823 2.023 6.656 1.00 62.44 102 SER A O 1
ATOM 802 N N . ALA A 1 103 ? 2.848 1.081 6.923 1.00 66.44 103 ALA A N 1
ATOM 803 C CA . ALA A 1 103 ? 3.580 2.175 6.276 1.00 66.44 103 ALA A CA 1
ATOM 804 C C . ALA A 1 103 ? 3.062 2.450 4.864 1.00 66.44 103 ALA A C 1
ATOM 806 O O . ALA A 1 103 ? 3.102 3.581 4.393 1.00 66.44 103 ALA A O 1
ATOM 807 N N . VAL A 1 104 ? 2.549 1.419 4.205 1.00 66.81 104 VAL A N 1
ATOM 808 C CA . VAL A 1 104 ? 2.113 1.480 2.818 1.00 66.81 104 VAL A CA 1
ATOM 809 C C . VAL A 1 104 ? 0.634 1.820 2.712 1.00 66.81 104 VAL A C 1
ATOM 811 O O . VAL A 1 104 ? 0.246 2.563 1.815 1.00 66.81 104 VAL A O 1
ATOM 814 N N . LEU A 1 105 ? -0.186 1.354 3.657 1.00 69.19 105 LEU A N 1
ATOM 815 C CA . LEU A 1 105 ? -1.540 1.869 3.892 1.00 69.19 105 LEU A CA 1
ATOM 816 C C . LEU A 1 105 ? -1.558 3.361 4.189 1.00 69.19 105 LEU A C 1
ATOM 818 O O . LEU A 1 105 ? -2.483 4.042 3.758 1.00 69.19 105 LEU A O 1
ATOM 822 N N . ALA A 1 106 ? -0.491 3.878 4.784 1.00 72.50 106 ALA A N 1
ATOM 823 C CA . ALA A 1 106 ? -0.328 5.298 5.030 1.00 72.50 106 ALA A CA 1
ATOM 824 C C . ALA A 1 106 ? 0.198 6.109 3.824 1.00 72.50 106 ALA A C 1
ATOM 826 O O . ALA A 1 106 ? 0.263 7.338 3.916 1.00 72.50 106 ALA A O 1
ATOM 827 N N . ILE A 1 107 ? 0.595 5.488 2.700 1.00 76.69 107 ILE A N 1
ATOM 828 C CA . ILE A 1 107 ? 1.133 6.245 1.556 1.00 76.69 107 ILE A CA 1
ATOM 829 C C . ILE A 1 107 ? -0.001 6.994 0.854 1.00 76.69 107 ILE A C 1
ATOM 831 O O . ILE A 1 107 ? -0.938 6.408 0.318 1.00 76.69 107 ILE A O 1
ATOM 835 N N . GLN A 1 108 ? 0.124 8.319 0.808 1.00 81.44 108 GLN A N 1
ATOM 836 C CA . GLN A 1 108 ? -0.795 9.171 0.062 1.00 81.44 108 GLN A CA 1
ATOM 837 C C . GLN A 1 108 ? -0.674 8.941 -1.459 1.00 81.44 108 GLN A C 1
ATOM 839 O O . GLN A 1 108 ? 0.445 8.775 -1.958 1.00 81.44 108 GLN A O 1
ATOM 844 N N . PRO A 1 109 ? -1.774 9.044 -2.233 1.00 78.50 109 PRO A N 1
ATOM 845 C CA . PRO A 1 109 ? -1.772 8.821 -3.683 1.00 78.50 109 PRO A CA 1
ATOM 846 C C . PRO A 1 109 ? -0.724 9.626 -4.472 1.00 78.50 109 PRO A C 1
ATOM 848 O O . PRO A 1 109 ? -0.156 9.118 -5.439 1.00 78.50 109 PRO A O 1
ATOM 851 N N . ALA A 1 110 ? -0.417 10.865 -4.070 1.00 78.94 110 ALA A N 1
ATOM 852 C CA . ALA A 1 110 ? 0.643 11.648 -4.710 1.00 78.94 110 ALA A CA 1
ATOM 853 C C . ALA A 1 110 ? 2.047 11.088 -4.444 1.00 78.94 110 ALA A C 1
ATOM 855 O O . ALA A 1 110 ? 2.906 11.113 -5.327 1.00 78.94 110 ALA A O 1
ATOM 856 N N . SER A 1 111 ? 2.287 10.546 -3.249 1.00 82.31 111 SER A N 1
ATOM 857 C CA . SER A 1 111 ? 3.552 9.878 -2.933 1.00 82.31 111 SER A CA 1
ATOM 858 C C . SER A 1 111 ? 3.696 8.569 -3.714 1.00 82.31 111 SER A C 1
ATOM 860 O O . SER A 1 111 ? 4.793 8.288 -4.194 1.00 82.31 111 SER A O 1
ATOM 862 N N . GLU A 1 112 ? 2.600 7.828 -3.938 1.00 80.56 112 GLU A N 1
ATOM 863 C CA . GLU A 1 112 ? 2.593 6.661 -4.838 1.00 80.56 112 GLU A CA 1
ATOM 864 C C . GLU A 1 112 ? 2.980 7.052 -6.272 1.00 80.56 112 GLU A C 1
ATOM 866 O O . GLU A 1 112 ? 3.836 6.408 -6.878 1.00 80.56 112 GLU A O 1
ATOM 871 N N . LEU A 1 113 ? 2.397 8.134 -6.808 1.00 82.06 113 LEU A N 1
ATOM 872 C CA . LEU A 1 113 ? 2.711 8.618 -8.156 1.00 82.06 113 LEU A CA 1
ATOM 873 C C . LEU A 1 113 ? 4.185 9.020 -8.282 1.00 82.06 113 LEU A C 1
ATOM 875 O O . LEU A 1 113 ? 4.839 8.665 -9.259 1.00 82.06 113 LEU A O 1
ATOM 879 N N . ASN A 1 114 ? 4.720 9.752 -7.306 1.00 83.50 114 ASN A N 1
ATOM 880 C CA . ASN A 1 114 ? 6.118 10.185 -7.326 1.00 83.50 114 ASN A CA 1
ATOM 881 C C . ASN A 1 114 ? 7.085 8.995 -7.269 1.00 83.50 114 ASN A C 1
ATOM 883 O O . ASN A 1 114 ? 8.105 8.993 -7.961 1.00 83.50 114 ASN A O 1
ATOM 887 N N . LEU A 1 115 ? 6.746 7.970 -6.485 1.00 82.00 115 LEU A N 1
ATOM 888 C CA . LEU A 1 115 ? 7.521 6.736 -6.399 1.00 82.00 115 LEU A CA 1
ATOM 889 C C . LEU A 1 115 ? 7.480 5.967 -7.728 1.00 82.00 115 LEU A C 1
ATOM 891 O O . LEU A 1 115 ? 8.518 5.520 -8.212 1.00 82.00 115 LEU A O 1
ATOM 895 N N . PHE A 1 116 ? 6.317 5.914 -8.376 1.00 81.00 116 PHE A N 1
ATOM 896 C CA . PHE A 1 116 ? 6.172 5.335 -9.710 1.00 81.00 116 PHE A CA 1
ATOM 897 C C . PHE A 1 116 ? 6.977 6.092 -10.779 1.00 81.00 116 PHE A C 1
ATOM 899 O O . PHE A 1 116 ? 7.688 5.473 -11.568 1.00 81.00 116 PHE A O 1
ATOM 906 N N . ILE A 1 117 ? 6.915 7.430 -10.797 1.00 81.81 117 ILE A N 1
ATOM 907 C CA . ILE A 1 117 ? 7.694 8.266 -11.731 1.00 81.81 117 ILE A CA 1
ATOM 908 C C . ILE A 1 117 ? 9.186 7.987 -11.572 1.00 81.81 117 ILE A C 1
ATOM 910 O O . ILE A 1 117 ? 9.895 7.823 -12.562 1.00 81.81 117 ILE A O 1
ATOM 914 N N . SER A 1 118 ? 9.654 7.911 -10.328 1.00 81.44 118 SER A N 1
ATOM 915 C CA . SER A 1 118 ? 11.037 7.576 -10.011 1.00 81.44 118 SER A CA 1
ATOM 916 C C . SER A 1 118 ? 11.442 6.205 -10.566 1.00 81.44 118 SER A C 1
ATOM 918 O O . SER A 1 118 ? 12.471 6.098 -11.234 1.00 81.44 118 SER A O 1
ATOM 920 N N . GLN A 1 119 ? 10.623 5.171 -10.348 1.00 82.25 119 GLN A N 1
ATOM 921 C CA . GLN A 1 119 ? 10.877 3.820 -10.859 1.00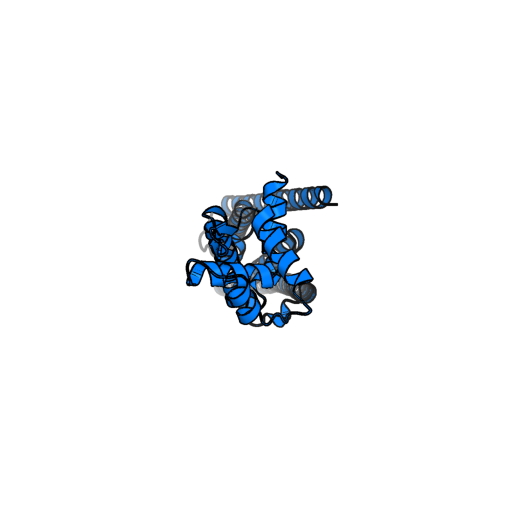 82.25 119 GLN A CA 1
ATOM 922 C C . GLN A 1 119 ? 10.919 3.782 -12.391 1.00 82.25 119 GLN A C 1
ATOM 924 O O . GLN A 1 119 ? 11.852 3.225 -12.972 1.00 82.25 119 GLN A O 1
ATOM 929 N N . MET A 1 120 ? 9.954 4.425 -13.052 1.00 79.50 120 MET A N 1
ATOM 930 C CA . MET A 1 120 ? 9.919 4.517 -14.513 1.00 79.50 120 MET A CA 1
ATOM 931 C C . MET A 1 120 ? 11.101 5.311 -15.070 1.00 79.50 120 MET A C 1
ATOM 933 O O . MET A 1 120 ? 11.658 4.926 -16.096 1.00 79.50 120 MET A O 1
ATOM 937 N N . GLY A 1 121 ? 11.519 6.379 -14.385 1.00 80.38 121 GLY A N 1
ATOM 938 C CA . GLY A 1 121 ? 12.703 7.159 -14.737 1.00 80.38 121 GLY A CA 1
ATOM 939 C C . GLY A 1 121 ? 13.983 6.326 -14.681 1.00 80.38 121 GLY A C 1
ATOM 940 O O . GLY A 1 121 ? 14.766 6.344 -15.630 1.00 80.38 121 GLY A O 1
ATOM 941 N N . MET A 1 122 ? 14.160 5.523 -13.625 1.00 82.44 122 MET A N 1
ATOM 942 C CA . MET A 1 122 ? 15.291 4.594 -13.519 1.00 82.44 122 MET A CA 1
ATOM 943 C C . MET A 1 122 ? 15.273 3.538 -14.631 1.00 82.44 122 MET A C 1
ATOM 945 O O . MET A 1 122 ? 16.306 3.297 -15.254 1.00 82.44 122 MET A O 1
ATOM 949 N N . LEU A 1 123 ? 14.113 2.936 -14.915 1.00 81.06 123 LEU A N 1
ATOM 950 C CA . LEU A 1 123 ? 13.973 1.929 -15.971 1.00 81.06 123 LEU A CA 1
ATOM 951 C C . LEU A 1 123 ? 14.289 2.519 -17.351 1.00 81.06 123 LEU A C 1
ATOM 953 O O . LEU A 1 123 ? 15.055 1.934 -18.115 1.00 81.06 123 LEU A O 1
ATOM 957 N N . LEU A 1 124 ? 13.749 3.701 -17.653 1.00 79.94 124 LEU A N 1
ATOM 958 C CA . LEU A 1 124 ? 14.030 4.412 -18.897 1.00 79.94 124 LEU A CA 1
ATOM 959 C C . LEU A 1 124 ? 15.528 4.713 -19.036 1.00 79.94 124 LEU A C 1
ATOM 961 O O . LEU A 1 124 ? 16.111 4.485 -20.093 1.00 79.94 124 LEU A O 1
ATOM 965 N N . ALA A 1 125 ? 16.163 5.176 -17.961 1.00 78.06 125 ALA A N 1
ATOM 966 C CA . ALA A 1 125 ? 17.587 5.474 -17.938 1.00 78.06 125 ALA A CA 1
ATOM 967 C C . ALA A 1 125 ? 18.463 4.232 -18.178 1.00 78.06 125 ALA A C 1
ATOM 969 O O . ALA A 1 125 ? 19.434 4.303 -18.938 1.00 78.06 125 ALA A O 1
ATOM 970 N N . MET A 1 126 ? 18.098 3.078 -17.603 1.00 78.00 126 MET A N 1
ATOM 971 C CA . MET A 1 126 ? 18.769 1.803 -17.888 1.00 78.00 126 MET A CA 1
ATOM 972 C C . MET A 1 126 ? 18.643 1.425 -19.364 1.00 78.00 126 MET A C 1
ATOM 974 O O . MET A 1 126 ? 19.629 1.036 -19.985 1.00 78.00 126 MET A O 1
ATOM 978 N N . VAL A 1 127 ? 17.454 1.579 -19.948 1.00 80.06 127 VAL A N 1
ATOM 979 C CA . VAL A 1 127 ? 17.213 1.254 -21.359 1.00 80.06 127 VAL A CA 1
ATOM 980 C C . VAL A 1 127 ? 18.002 2.167 -22.289 1.00 80.06 127 VAL A C 1
ATOM 982 O O . VAL A 1 127 ? 18.648 1.673 -23.209 1.00 80.06 127 VAL A O 1
ATOM 985 N N . ILE A 1 128 ? 17.980 3.482 -22.055 1.00 79.31 128 ILE A N 1
ATOM 986 C CA . ILE A 1 128 ? 18.765 4.449 -22.836 1.00 79.31 128 ILE A CA 1
ATOM 987 C C . ILE A 1 128 ? 20.248 4.092 -22.758 1.00 79.31 128 ILE A C 1
ATOM 989 O O . ILE A 1 128 ? 20.928 4.069 -23.782 1.00 79.31 128 ILE A O 1
ATOM 993 N N . SER A 1 129 ? 20.735 3.752 -21.563 1.00 77.75 129 SER A N 1
ATOM 994 C CA . SER A 1 129 ? 22.126 3.337 -21.376 1.00 77.75 129 SER A CA 1
ATOM 995 C C . SER A 1 129 ? 22.436 2.060 -22.159 1.00 77.75 129 SER A C 1
ATOM 997 O O . SER A 1 129 ? 23.438 1.997 -22.865 1.00 77.75 129 SER A O 1
ATOM 999 N N . PHE A 1 130 ? 21.548 1.064 -22.113 1.00 78.38 130 PHE A N 1
ATOM 1000 C CA . PHE A 1 130 ? 21.703 -0.183 -22.861 1.00 78.38 130 PHE A CA 1
ATOM 1001 C C . PHE A 1 130 ? 21.737 0.065 -24.374 1.00 78.38 130 PHE A C 1
ATOM 1003 O O . PHE A 1 130 ? 22.638 -0.412 -25.061 1.00 78.38 130 PHE A O 1
ATOM 1010 N N . ILE A 1 131 ? 20.813 0.878 -24.892 1.00 79.12 131 ILE A N 1
ATOM 1011 C CA . ILE A 1 131 ? 20.788 1.288 -26.301 1.00 79.12 131 ILE A CA 1
ATOM 1012 C C . ILE A 1 131 ? 22.076 2.029 -26.675 1.00 79.12 131 ILE A C 1
ATOM 1014 O O . ILE A 1 131 ? 22.638 1.759 -27.734 1.00 79.12 131 ILE A O 1
ATOM 1018 N N . GLY A 1 132 ? 22.566 2.919 -25.809 1.00 77.19 132 GLY A N 1
ATOM 1019 C CA . GLY A 1 132 ? 23.825 3.633 -26.004 1.00 77.19 132 GLY A CA 1
ATOM 1020 C C . GLY A 1 132 ? 25.012 2.680 -26.153 1.00 77.19 132 GLY A C 1
ATOM 1021 O O . GLY A 1 132 ? 25.727 2.753 -27.151 1.00 77.19 132 GLY A O 1
ATOM 1022 N N . VAL A 1 133 ? 25.184 1.734 -25.218 1.00 79.81 133 VAL A N 1
ATOM 1023 C CA . VAL A 1 133 ? 26.288 0.755 -25.257 1.00 79.81 133 VAL A CA 1
ATOM 1024 C C . VAL A 1 133 ? 26.207 -0.098 -26.523 1.00 79.81 133 VAL A C 1
ATOM 1026 O O . VAL A 1 133 ? 27.184 -0.204 -27.265 1.00 79.81 133 VAL A O 1
ATOM 1029 N N . PHE A 1 134 ? 25.044 -0.688 -26.800 1.00 79.62 134 PHE A N 1
ATOM 1030 C CA . PHE A 1 134 ? 24.876 -1.567 -27.959 1.00 79.62 134 PHE A CA 1
ATOM 1031 C C . PHE A 1 134 ? 24.999 -0.819 -29.287 1.00 79.62 134 PHE A C 1
ATOM 1033 O O . PHE A 1 134 ? 25.586 -1.348 -30.232 1.00 79.62 134 PHE A O 1
ATOM 1040 N N . GLY A 1 135 ? 24.500 0.418 -29.349 1.00 79.44 135 GLY A N 1
ATOM 1041 C CA . GLY A 1 135 ? 24.643 1.301 -30.501 1.00 79.44 135 GLY A CA 1
ATOM 1042 C C . GLY A 1 135 ? 26.109 1.579 -30.823 1.00 79.44 135 GLY A C 1
ATOM 1043 O O . GLY A 1 135 ? 26.518 1.397 -31.968 1.00 79.44 135 GLY A O 1
ATOM 1044 N N . ILE A 1 136 ? 26.919 1.922 -29.812 1.00 80.12 136 ILE A N 1
ATOM 1045 C CA . ILE A 1 136 ? 28.368 2.128 -29.977 1.00 80.12 136 ILE A CA 1
ATOM 1046 C C . ILE A 1 136 ? 29.039 0.860 -30.504 1.00 80.12 136 ILE A C 1
ATOM 1048 O O . ILE A 1 136 ? 29.781 0.920 -31.483 1.00 80.12 136 ILE A O 1
ATOM 1052 N N . VAL A 1 137 ? 28.780 -0.292 -29.875 1.00 81.69 137 VAL A N 1
ATOM 1053 C CA . VAL A 1 137 ? 29.433 -1.561 -30.234 1.00 81.69 137 VAL A CA 1
ATOM 1054 C C . VAL A 1 137 ? 29.099 -1.966 -31.670 1.00 81.69 137 VAL A C 1
ATOM 1056 O O . VAL A 1 137 ? 30.005 -2.255 -32.453 1.00 81.69 137 VAL A O 1
ATOM 1059 N N . LYS A 1 138 ? 27.812 -1.948 -32.042 1.00 80.50 138 LYS A N 1
ATOM 1060 C CA . LYS A 1 138 ? 27.358 -2.336 -33.385 1.00 80.50 138 LYS A CA 1
ATOM 1061 C C . LYS A 1 138 ? 27.898 -1.386 -34.449 1.00 80.50 138 LYS A C 1
ATOM 1063 O O . LYS A 1 138 ? 28.371 -1.843 -35.488 1.00 80.50 138 LYS A O 1
ATOM 1068 N N . LEU A 1 139 ? 27.859 -0.079 -34.196 1.00 78.62 139 LEU A N 1
ATOM 1069 C CA . LEU A 1 139 ? 28.284 0.907 -35.182 1.00 78.62 139 LEU A CA 1
ATOM 1070 C C . LEU A 1 139 ? 29.811 0.887 -35.370 1.00 78.62 139 LEU A C 1
ATOM 1072 O O . LEU A 1 139 ? 30.269 0.938 -36.506 1.00 78.62 139 LEU A O 1
ATOM 1076 N N . ASN A 1 140 ? 30.586 0.664 -34.299 1.00 79.06 140 ASN A N 1
ATOM 1077 C CA . ASN A 1 140 ? 32.037 0.439 -34.371 1.00 79.06 140 ASN A CA 1
ATOM 1078 C C . ASN A 1 140 ? 32.401 -0.860 -35.125 1.00 79.06 140 ASN A C 1
ATOM 1080 O O . ASN A 1 140 ? 33.390 -0.920 -35.852 1.00 79.06 140 ASN A O 1
ATOM 1084 N N . MET A 1 141 ? 31.593 -1.918 -34.996 1.00 83.38 141 MET A N 1
ATOM 1085 C CA . MET A 1 141 ? 31.787 -3.147 -35.774 1.00 83.38 141 MET A CA 1
ATOM 1086 C C . MET A 1 141 ? 31.545 -2.916 -37.276 1.00 83.38 141 MET A C 1
ATOM 1088 O O . MET A 1 141 ? 32.312 -3.405 -38.103 1.00 83.38 141 MET A O 1
ATOM 1092 N N . ILE A 1 142 ? 30.510 -2.147 -37.634 1.00 81.38 142 ILE A N 1
ATOM 1093 C CA . ILE A 1 142 ? 30.180 -1.821 -39.030 1.00 81.38 142 ILE A CA 1
ATOM 1094 C C . ILE A 1 142 ? 31.247 -0.921 -39.663 1.00 81.38 142 ILE A C 1
ATOM 1096 O O . ILE A 1 142 ? 31.688 -1.206 -40.775 1.00 81.38 142 ILE A O 1
ATOM 1100 N N . THR A 1 143 ? 31.708 0.124 -38.966 1.00 79.88 143 THR A N 1
ATOM 1101 C CA . THR A 1 143 ? 32.757 1.017 -39.491 1.00 79.88 143 THR A CA 1
ATOM 1102 C C . THR A 1 143 ? 34.059 0.263 -39.753 1.00 79.88 143 THR A C 1
ATOM 1104 O O . THR A 1 143 ? 34.684 0.472 -40.791 1.00 79.88 143 THR A O 1
ATOM 1107 N N . ARG A 1 144 ? 34.429 -0.688 -38.881 1.00 81.56 144 ARG A N 1
ATOM 1108 C CA . ARG A 1 144 ? 35.574 -1.585 -39.114 1.00 81.56 144 ARG A CA 1
ATOM 1109 C C . ARG A 1 144 ? 35.405 -2.455 -40.359 1.00 81.56 144 ARG A C 1
ATOM 1111 O O . ARG A 1 144 ? 36.378 -2.652 -41.079 1.00 81.56 144 ARG A O 1
ATOM 1118 N N . MET A 1 145 ? 34.199 -2.959 -40.628 1.00 84.50 145 MET A N 1
ATOM 1119 C CA . MET A 1 145 ? 33.936 -3.746 -41.841 1.00 84.50 145 MET A CA 1
ATOM 1120 C C . MET A 1 145 ? 34.005 -2.902 -43.119 1.00 84.50 145 MET A C 1
ATOM 1122 O O . MET A 1 145 ? 34.471 -3.399 -44.139 1.00 84.50 145 MET A O 1
ATOM 1126 N N . LEU A 1 146 ? 33.576 -1.638 -43.071 1.00 84.25 146 LEU A N 1
ATOM 1127 C CA . LEU A 1 146 ? 33.518 -0.757 -44.244 1.00 84.25 146 LEU A CA 1
ATOM 1128 C C . LEU A 1 146 ? 34.822 0.005 -44.534 1.00 84.25 146 LEU A C 1
ATOM 1130 O O . LEU A 1 146 ? 34.899 0.680 -45.553 1.00 84.25 146 LEU A O 1
ATOM 1134 N N . HIS A 1 147 ? 35.849 -0.088 -43.676 1.00 79.56 147 HIS A N 1
ATOM 1135 C CA . HIS A 1 147 ? 37.101 0.687 -43.797 1.00 79.56 147 HIS A CA 1
ATOM 1136 C C . HIS A 1 147 ? 36.901 2.217 -43.890 1.00 79.56 147 HIS A C 1
ATOM 1138 O O . HIS A 1 147 ? 37.812 2.955 -44.268 1.00 79.56 147 HIS A O 1
ATOM 1144 N N . GLU A 1 148 ? 35.729 2.723 -43.508 1.00 75.88 148 GLU A N 1
ATOM 1145 C CA . GLU A 1 148 ? 35.425 4.148 -43.552 1.00 75.88 148 GLU A CA 1
ATOM 1146 C C . GLU A 1 148 ? 35.873 4.859 -42.270 1.00 75.88 148 GLU A C 1
ATOM 1148 O O . GLU A 1 148 ? 35.658 4.395 -41.148 1.00 75.88 148 GLU A O 1
ATOM 1153 N N . LYS A 1 149 ? 36.425 6.065 -42.433 1.00 72.38 149 LYS A N 1
ATOM 1154 C CA . LYS A 1 149 ? 36.884 6.958 -41.350 1.00 72.38 149 LYS A CA 1
ATOM 1155 C C . LYS A 1 149 ? 35.757 7.564 -40.488 1.00 72.38 149 LYS A C 1
ATOM 1157 O O . LYS A 1 149 ? 35.990 8.511 -39.749 1.00 72.38 149 LYS A O 1
ATOM 1162 N N . ILE A 1 150 ? 34.539 7.026 -40.545 1.00 70.44 150 ILE A N 1
ATOM 1163 C CA . ILE A 1 150 ? 33.354 7.542 -39.831 1.00 70.44 150 ILE A CA 1
ATOM 1164 C C . ILE A 1 150 ? 33.391 7.220 -38.315 1.00 70.44 150 ILE A C 1
ATOM 1166 O O . ILE A 1 150 ? 32.571 7.722 -37.546 1.00 70.44 150 ILE A O 1
ATOM 1170 N N . GLY A 1 151 ? 34.362 6.421 -37.858 1.00 66.00 151 GLY A N 1
ATOM 1171 C CA . GLY A 1 151 ? 34.440 5.899 -36.487 1.00 66.00 151 GLY A CA 1
ATOM 1172 C C . GLY A 1 151 ? 34.396 6.941 -35.361 1.00 66.00 151 GLY A C 1
ATOM 1173 O O . GLY A 1 151 ? 33.753 6.686 -34.344 1.00 66.00 151 GLY A O 1
ATOM 1174 N N . ASP A 1 152 ? 35.003 8.118 -35.535 1.00 77.38 152 ASP A N 1
ATOM 1175 C CA . ASP A 1 152 ? 35.180 9.061 -34.420 1.00 77.38 152 ASP A CA 1
ATOM 1176 C C . ASP A 1 152 ? 33.861 9.726 -33.991 1.00 77.38 152 ASP A C 1
ATOM 1178 O O . ASP A 1 152 ? 33.532 9.762 -32.804 1.00 77.38 152 ASP A O 1
ATOM 1182 N N . ASN A 1 153 ? 33.041 10.178 -34.945 1.00 78.31 153 ASN A N 1
ATOM 1183 C CA . ASN A 1 153 ? 31.765 10.847 -34.648 1.00 78.31 153 ASN A CA 1
ATOM 1184 C C . ASN A 1 153 ? 30.763 9.910 -33.956 1.00 78.31 153 ASN A C 1
ATOM 1186 O O . ASN A 1 153 ? 29.983 10.323 -33.098 1.00 78.31 153 ASN A O 1
ATOM 1190 N N . VAL A 1 154 ? 30.803 8.629 -34.313 1.00 73.62 154 VAL A N 1
ATOM 1191 C CA . VAL A 1 154 ? 29.941 7.581 -33.763 1.00 73.62 154 VAL A CA 1
ATOM 1192 C C . VAL A 1 154 ? 30.199 7.357 -32.276 1.00 73.62 154 VAL A C 1
ATOM 1194 O O . VAL A 1 154 ? 29.255 7.271 -31.486 1.00 73.62 154 VAL A O 1
ATOM 1197 N N . VAL A 1 155 ? 31.475 7.277 -31.893 1.00 77.38 155 VAL A N 1
ATOM 1198 C CA . VAL A 1 155 ? 31.875 7.069 -30.498 1.00 77.38 155 VAL A CA 1
ATOM 1199 C C . VAL A 1 155 ? 31.442 8.259 -29.643 1.00 77.38 155 VAL A C 1
ATOM 1201 O O . VAL A 1 155 ? 30.898 8.062 -28.557 1.00 77.38 155 VAL A O 1
ATOM 1204 N N . TRP A 1 156 ? 31.590 9.482 -30.160 1.00 81.62 156 TRP A N 1
ATOM 1205 C CA . TRP A 1 156 ? 31.142 10.698 -29.480 1.00 81.62 156 TRP A CA 1
ATOM 1206 C C . TRP A 1 156 ? 29.628 10.740 -29.259 1.00 81.62 156 TRP A C 1
ATOM 1208 O O . TRP A 1 156 ? 29.186 10.974 -28.133 1.00 81.62 156 TRP A O 1
ATOM 1218 N N . ILE A 1 157 ? 28.823 10.467 -30.293 1.00 79.44 157 ILE A N 1
ATOM 1219 C CA . ILE A 1 157 ? 27.354 10.464 -30.175 1.00 79.44 157 ILE A CA 1
ATOM 1220 C C . ILE A 1 157 ? 26.901 9.421 -29.150 1.00 79.44 157 ILE A C 1
ATOM 1222 O O . ILE A 1 157 ? 26.087 9.719 -28.274 1.00 79.44 157 ILE A O 1
ATOM 1226 N N . GLY A 1 158 ? 27.452 8.209 -29.215 1.00 77.56 158 GLY A N 1
ATOM 1227 C CA . GLY A 1 158 ? 27.129 7.170 -28.246 1.00 77.56 158 GLY A CA 1
ATOM 1228 C C . GLY A 1 158 ? 27.549 7.532 -26.819 1.00 77.56 158 GLY A C 1
ATOM 1229 O O . GLY A 1 158 ? 26.788 7.299 -25.880 1.00 77.56 158 GLY A O 1
ATOM 1230 N N . GLY A 1 159 ? 28.719 8.157 -26.652 1.00 79.81 159 GLY A N 1
ATOM 1231 C CA . GLY A 1 159 ? 29.186 8.669 -25.364 1.00 79.81 159 GLY A CA 1
ATOM 1232 C C . GLY A 1 159 ? 28.228 9.699 -24.757 1.00 79.81 159 GLY A C 1
ATOM 1233 O O . GLY A 1 159 ? 27.913 9.617 -23.570 1.00 79.81 159 GLY A O 1
ATOM 1234 N N . ILE A 1 160 ? 27.687 10.611 -25.573 1.00 84.69 160 ILE A N 1
ATOM 1235 C CA . ILE A 1 160 ? 26.678 11.590 -25.137 1.00 84.69 160 ILE A CA 1
ATOM 1236 C C . ILE A 1 160 ? 25.386 10.888 -24.695 1.00 84.69 160 ILE A C 1
ATOM 1238 O O . ILE A 1 160 ? 24.854 11.203 -23.631 1.00 84.69 160 ILE A O 1
ATOM 1242 N N . VAL A 1 161 ? 24.894 9.911 -25.465 1.00 81.19 161 VAL A N 1
ATOM 1243 C CA . VAL A 1 161 ? 23.679 9.149 -25.112 1.00 81.19 161 VAL A CA 1
ATOM 1244 C C . VAL A 1 161 ? 23.854 8.410 -23.782 1.00 81.19 161 VAL A C 1
ATOM 1246 O O . VAL A 1 161 ? 22.955 8.441 -22.940 1.00 81.19 161 VAL A O 1
ATOM 1249 N N . LEU A 1 162 ? 25.021 7.800 -23.556 1.00 79.31 162 LEU A N 1
ATOM 1250 C CA . LEU A 1 162 ? 25.355 7.154 -22.285 1.00 79.31 162 LEU A CA 1
ATOM 1251 C C . LEU A 1 162 ? 25.408 8.144 -21.123 1.00 79.31 162 LEU A C 1
ATOM 1253 O O . LEU A 1 162 ? 24.851 7.864 -20.063 1.00 79.31 162 LEU A O 1
ATOM 1257 N N . ALA A 1 163 ? 26.035 9.305 -21.319 1.00 83.62 163 ALA A N 1
ATOM 1258 C CA . ALA A 1 163 ? 26.113 10.339 -20.293 1.00 83.62 163 ALA A CA 1
ATOM 1259 C C . ALA A 1 163 ? 24.717 10.849 -19.895 1.00 83.62 163 ALA A C 1
ATOM 1261 O O . ALA A 1 163 ? 24.427 10.989 -18.707 1.00 83.62 163 ALA A O 1
ATOM 1262 N N . ILE A 1 164 ? 23.826 11.056 -20.873 1.00 85.38 164 ILE A N 1
ATOM 1263 C CA . ILE A 1 164 ? 22.428 11.442 -20.629 1.00 85.38 164 ILE A CA 1
ATOM 1264 C C . ILE A 1 164 ? 21.686 10.338 -19.865 1.00 85.38 164 ILE A C 1
ATOM 1266 O O . ILE A 1 164 ? 21.009 10.627 -18.877 1.00 85.38 164 ILE A O 1
ATOM 1270 N N . GLY A 1 165 ? 21.831 9.076 -20.286 1.00 79.12 165 GLY A N 1
ATOM 1271 C CA . GLY A 1 165 ? 21.235 7.928 -19.600 1.00 79.12 165 GLY A CA 1
ATOM 1272 C C . GLY A 1 165 ? 21.679 7.833 -18.138 1.00 79.12 165 GLY A C 1
ATOM 1273 O O . GLY A 1 165 ? 20.844 7.729 -17.242 1.00 79.12 165 GLY A O 1
ATOM 1274 N N . LEU A 1 166 ? 22.981 7.966 -17.877 1.00 81.75 166 LEU A N 1
ATOM 1275 C CA . LEU A 1 166 ? 23.538 7.929 -16.526 1.00 81.75 166 LEU A CA 1
ATOM 1276 C C . LEU A 1 166 ? 23.034 9.092 -15.659 1.00 81.75 166 LEU A C 1
ATOM 1278 O O . LEU A 1 166 ? 22.665 8.885 -14.503 1.00 81.75 166 LEU A O 1
ATOM 1282 N N . LEU A 1 167 ? 22.966 10.306 -16.213 1.00 87.81 167 LEU A N 1
ATOM 1283 C CA . LEU A 1 167 ? 22.462 11.476 -15.494 1.00 87.81 167 LEU A CA 1
ATOM 1284 C C . LEU A 1 167 ? 20.992 11.293 -15.100 1.00 87.81 167 LEU A C 1
ATOM 1286 O O . LEU A 1 167 ? 20.631 11.525 -13.945 1.00 87.81 167 LEU A O 1
ATOM 1290 N N . LEU A 1 168 ? 20.151 10.817 -16.024 1.00 82.25 168 LEU A N 1
ATOM 1291 C CA . LEU A 1 168 ? 18.744 10.514 -15.742 1.00 82.25 168 LEU A CA 1
ATOM 1292 C C . LEU A 1 168 ? 18.593 9.434 -14.666 1.00 82.25 168 LEU A C 1
ATOM 1294 O O . LEU A 1 168 ? 17.716 9.548 -13.804 1.00 82.25 168 LEU A O 1
ATOM 1298 N N . PHE A 1 169 ? 19.457 8.416 -14.685 1.00 80.00 169 PHE A N 1
ATOM 1299 C CA . PHE A 1 169 ? 19.470 7.370 -13.668 1.00 80.00 169 PHE A CA 1
ATOM 1300 C C . PHE A 1 169 ? 19.783 7.947 -12.285 1.00 80.00 169 PHE A C 1
ATOM 1302 O O . PHE A 1 169 ? 19.022 7.723 -11.345 1.00 80.00 169 PHE A O 1
ATOM 1309 N N . ILE A 1 170 ? 20.851 8.744 -12.172 1.00 84.19 170 ILE A N 1
ATOM 1310 C CA . ILE A 1 170 ? 21.273 9.366 -10.910 1.00 84.19 170 ILE A CA 1
ATOM 1311 C C . ILE A 1 170 ? 20.170 10.274 -10.360 1.00 84.19 170 ILE A C 1
ATOM 1313 O O . ILE A 1 170 ? 19.816 10.161 -9.187 1.00 84.19 170 ILE A O 1
ATOM 1317 N N . VAL A 1 171 ? 19.577 11.136 -11.194 1.00 86.81 171 VAL A N 1
ATOM 1318 C CA . VAL A 1 171 ? 18.483 12.028 -10.772 1.00 86.81 171 VAL A CA 1
ATOM 1319 C C . VAL A 1 171 ? 17.280 11.223 -10.271 1.00 86.81 171 VAL A C 1
ATOM 1321 O O . VAL A 1 171 ? 16.739 11.518 -9.202 1.00 86.81 171 VAL A O 1
ATOM 1324 N N . SER A 1 172 ? 16.891 10.175 -11.000 1.00 84.94 172 SER A N 1
ATOM 1325 C CA . SER A 1 172 ? 15.759 9.316 -10.629 1.00 84.94 172 SER A CA 1
ATOM 1326 C C . SER A 1 172 ? 16.018 8.545 -9.332 1.00 84.94 172 SER A C 1
ATOM 1328 O O . SER A 1 172 ? 15.107 8.411 -8.510 1.00 84.94 172 SER A O 1
ATOM 1330 N N . LEU A 1 173 ? 17.259 8.094 -9.121 1.00 83.44 173 LEU A N 1
ATOM 1331 C CA . LEU A 1 173 ? 17.704 7.389 -7.921 1.00 83.44 173 LEU A CA 1
ATOM 1332 C C . LEU A 1 173 ? 17.751 8.313 -6.697 1.00 83.44 173 LEU A C 1
ATOM 1334 O O . LEU A 1 173 ? 17.259 7.951 -5.632 1.00 83.44 173 LEU A O 1
ATOM 1338 N N . VAL A 1 174 ? 18.284 9.529 -6.834 1.00 87.75 174 VAL A N 1
ATOM 1339 C CA . VAL A 1 174 ? 18.289 10.523 -5.747 1.00 87.75 174 VAL A CA 1
ATOM 1340 C C . VAL A 1 174 ? 16.859 10.873 -5.340 1.00 87.75 174 VAL A C 1
ATOM 1342 O O . VAL A 1 174 ? 16.545 10.933 -4.148 1.00 87.75 174 VAL A O 1
ATOM 1345 N N . TYR A 1 175 ? 15.969 11.058 -6.318 1.00 87.19 175 TYR A N 1
ATOM 1346 C CA . TYR A 1 175 ? 14.558 11.317 -6.051 1.00 87.19 175 TYR A CA 1
ATOM 1347 C C . TYR A 1 175 ? 13.884 10.127 -5.348 1.00 87.19 175 TYR A C 1
ATOM 1349 O O . TYR A 1 175 ? 13.165 10.329 -4.368 1.00 87.19 175 TYR A O 1
ATOM 1357 N N . PHE A 1 176 ? 14.190 8.893 -5.768 1.00 81.94 176 PHE A N 1
ATOM 1358 C CA . PHE A 1 176 ? 13.735 7.661 -5.112 1.00 81.94 176 PHE A CA 1
ATOM 1359 C C . PHE A 1 176 ? 14.134 7.621 -3.634 1.00 81.94 176 PHE A C 1
ATOM 1361 O O . PHE A 1 176 ? 13.285 7.482 -2.751 1.00 81.94 176 PHE A O 1
ATOM 1368 N N . ILE A 1 177 ? 15.431 7.802 -3.360 1.00 82.81 177 ILE A N 1
ATOM 1369 C CA . ILE A 1 177 ? 16.004 7.769 -2.011 1.00 82.81 177 ILE A CA 1
ATOM 1370 C C . ILE A 1 177 ? 15.347 8.839 -1.140 1.00 82.81 177 ILE A C 1
ATOM 1372 O O . ILE A 1 177 ? 14.951 8.560 -0.008 1.00 82.81 177 ILE A O 1
ATOM 1376 N N . ARG A 1 178 ? 15.148 10.049 -1.676 1.00 87.06 178 ARG A N 1
ATOM 1377 C CA . ARG A 1 178 ? 14.492 11.142 -0.951 1.00 87.06 178 ARG A CA 1
ATOM 1378 C C . ARG A 1 178 ? 13.061 10.786 -0.537 1.00 87.06 178 ARG A C 1
ATOM 1380 O O . ARG A 1 178 ? 12.668 11.100 0.588 1.00 87.06 178 ARG A O 1
ATOM 1387 N N . ILE A 1 179 ? 12.294 10.122 -1.405 1.00 83.38 179 ILE A N 1
ATOM 1388 C CA . ILE A 1 179 ? 10.934 9.657 -1.086 1.00 83.38 179 ILE A CA 1
ATOM 1389 C C . ILE A 1 179 ? 10.977 8.586 0.007 1.00 83.38 179 ILE A C 1
ATOM 1391 O O . ILE A 1 179 ? 10.247 8.693 0.992 1.00 83.38 179 ILE A O 1
ATOM 1395 N N . ILE A 1 180 ? 11.866 7.597 -0.115 1.00 79.31 180 ILE A N 1
ATOM 1396 C CA . ILE A 1 180 ? 12.021 6.525 0.882 1.00 79.31 180 ILE A CA 1
ATOM 1397 C C . ILE A 1 180 ? 12.370 7.093 2.256 1.00 79.31 180 ILE A C 1
ATOM 1399 O O . ILE A 1 180 ? 11.789 6.688 3.267 1.00 79.31 180 ILE A O 1
ATOM 1403 N N . MET A 1 181 ? 13.295 8.056 2.300 1.00 80.88 181 MET A N 1
ATOM 1404 C CA . MET A 1 181 ? 13.678 8.729 3.538 1.00 80.88 181 MET A CA 1
ATOM 1405 C C . MET A 1 181 ? 12.498 9.490 4.149 1.00 80.88 181 MET A C 1
ATOM 1407 O O . MET A 1 181 ? 12.256 9.360 5.350 1.00 80.88 181 MET A O 1
ATOM 1411 N N . LYS A 1 182 ? 11.724 10.221 3.332 1.00 82.81 182 LYS A N 1
ATOM 1412 C CA . LYS A 1 182 ? 10.538 10.965 3.788 1.00 82.81 182 LYS A CA 1
ATOM 1413 C C . LYS A 1 182 ? 9.470 10.042 4.380 1.00 82.81 182 LYS A C 1
ATOM 1415 O O . LYS A 1 182 ? 8.873 10.380 5.396 1.00 82.81 182 LYS A O 1
ATOM 1420 N N . LEU A 1 183 ? 9.262 8.871 3.781 1.00 74.81 183 LEU A N 1
ATOM 1421 C CA . LEU A 1 183 ? 8.264 7.900 4.232 1.00 74.81 183 LEU A CA 1
ATOM 1422 C C . LEU A 1 183 ? 8.751 7.019 5.402 1.00 74.81 183 LEU A C 1
ATOM 1424 O O . LEU A 1 183 ? 8.041 6.112 5.821 1.00 74.81 183 LEU A O 1
ATOM 1428 N N . LYS A 1 184 ? 9.961 7.256 5.938 1.00 75.62 184 LYS A N 1
ATOM 1429 C CA . LYS A 1 184 ? 10.595 6.437 6.992 1.00 75.62 184 LYS A CA 1
ATOM 1430 C C . LYS A 1 184 ? 10.690 4.935 6.651 1.00 75.62 184 LYS A C 1
ATOM 1432 O O . LYS A 1 184 ? 10.936 4.124 7.544 1.00 75.62 184 LYS A O 1
ATOM 1437 N N . LEU A 1 185 ? 10.615 4.566 5.366 1.00 67.75 185 LEU A N 1
ATOM 1438 C CA . LEU A 1 185 ? 10.733 3.174 4.905 1.00 67.75 185 LEU A CA 1
ATOM 1439 C C . LEU A 1 185 ? 12.147 2.594 5.074 1.00 67.75 185 LEU A C 1
ATOM 1441 O O . LEU A 1 185 ? 12.347 1.403 4.882 1.00 67.75 185 LEU A O 1
ATOM 1445 N N . HIS A 1 186 ? 13.142 3.379 5.490 1.00 63.97 186 HIS A N 1
ATOM 1446 C CA . HIS A 1 186 ? 14.479 2.854 5.796 1.00 63.97 186 HIS A CA 1
ATOM 1447 C C . HIS A 1 186 ? 14.466 1.789 6.910 1.00 63.97 186 HIS A C 1
ATOM 1449 O O . HIS A 1 186 ? 15.330 0.918 6.929 1.00 63.97 186 HIS A O 1
ATOM 1455 N N . LYS A 1 187 ? 13.468 1.812 7.807 1.00 65.38 187 LYS A N 1
ATOM 1456 C CA . LYS A 1 187 ? 13.290 0.783 8.848 1.00 65.38 187 LYS A CA 1
ATOM 1457 C C . LYS A 1 187 ? 12.825 -0.568 8.298 1.00 65.38 187 LYS A C 1
ATOM 1459 O O . LYS A 1 187 ? 12.939 -1.577 8.980 1.00 65.38 187 LYS A O 1
ATOM 1464 N N . VAL A 1 188 ? 12.313 -0.573 7.070 1.00 60.06 188 VAL A N 1
ATOM 1465 C CA . VAL A 1 188 ? 11.657 -1.712 6.423 1.00 60.06 188 VAL A CA 1
ATOM 1466 C C . VAL A 1 188 ? 12.682 -2.638 5.724 1.00 60.06 188 VAL A C 1
ATOM 1468 O O . VAL A 1 188 ? 12.375 -3.774 5.359 1.00 60.06 188 VAL A O 1
ATOM 1471 N N . GLY A 1 189 ? 13.951 -2.218 5.629 1.00 63.50 189 GLY A N 1
ATOM 1472 C CA . GLY A 1 189 ? 15.070 -3.065 5.199 1.00 63.50 189 GLY A CA 1
ATOM 1473 C C . GLY A 1 189 ? 14.923 -3.625 3.777 1.00 63.50 189 GLY A C 1
ATOM 1474 O O . GLY A 1 189 ? 14.344 -2.990 2.896 1.00 63.50 189 GLY A O 1
ATOM 1475 N N . LEU A 1 190 ? 15.445 -4.837 3.544 1.00 53.09 190 LEU A N 1
ATOM 1476 C CA . LEU A 1 190 ? 15.477 -5.502 2.229 1.00 53.09 190 LEU A CA 1
ATOM 1477 C C . LEU A 1 190 ? 14.081 -5.787 1.641 1.00 53.09 190 LEU A C 1
ATOM 1479 O O . LEU A 1 190 ? 13.954 -6.028 0.443 1.00 53.09 190 LEU A O 1
ATOM 1483 N N . SER A 1 191 ? 13.020 -5.709 2.450 1.00 57.38 191 SER A N 1
ATOM 1484 C CA . SER A 1 191 ? 11.646 -5.861 1.961 1.00 57.38 191 SER A CA 1
ATOM 1485 C C . SER A 1 191 ? 11.214 -4.723 1.024 1.00 57.38 191 SER A C 1
ATOM 1487 O O . SER A 1 191 ? 10.280 -4.897 0.249 1.00 57.38 191 SER A O 1
ATOM 1489 N N . LEU A 1 192 ? 11.965 -3.615 0.963 1.00 59.19 192 LEU A N 1
ATOM 1490 C CA . LEU A 1 192 ? 11.816 -2.577 -0.061 1.00 59.19 192 LEU A CA 1
ATOM 1491 C C . LEU A 1 192 ? 12.019 -3.107 -1.498 1.00 59.19 192 LEU A C 1
ATOM 1493 O O . LEU A 1 192 ? 11.441 -2.578 -2.443 1.00 59.19 192 LEU A O 1
ATOM 1497 N N . PHE A 1 193 ? 12.802 -4.175 -1.687 1.00 59.81 193 PHE A N 1
ATOM 1498 C CA . PHE A 1 193 ? 12.924 -4.827 -2.997 1.00 59.81 193 PHE A CA 1
ATOM 1499 C C . PHE A 1 193 ? 11.646 -5.567 -3.404 1.00 59.81 193 PHE A C 1
ATOM 1501 O O . PHE A 1 193 ? 11.344 -5.643 -4.593 1.00 59.81 193 PHE A O 1
ATOM 1508 N N . LEU A 1 194 ? 10.847 -6.037 -2.439 1.00 58.31 194 LEU A N 1
ATOM 1509 C CA . LEU A 1 194 ? 9.527 -6.607 -2.719 1.00 58.31 194 LEU A CA 1
ATOM 1510 C C . LEU A 1 194 ? 8.534 -5.516 -3.172 1.00 58.31 194 LEU A C 1
ATOM 1512 O O . LEU A 1 194 ? 7.688 -5.797 -4.016 1.00 58.31 194 LEU A O 1
ATOM 1516 N N . PHE A 1 195 ? 8.702 -4.259 -2.727 1.00 58.75 195 PHE A N 1
ATOM 1517 C CA . PHE A 1 195 ? 7.952 -3.090 -3.240 1.00 58.75 195 PHE A CA 1
ATOM 1518 C C . PHE A 1 195 ? 8.285 -2.726 -4.681 1.00 58.75 195 PHE A C 1
ATOM 1520 O O . PHE A 1 195 ? 7.460 -2.145 -5.383 1.00 58.75 195 PHE A O 1
ATOM 1527 N N . LEU A 1 196 ? 9.506 -3.037 -5.112 1.00 57.56 196 LEU A N 1
ATOM 1528 C CA . LEU A 1 196 ? 9.966 -2.831 -6.483 1.00 57.56 196 LEU A CA 1
ATOM 1529 C C . LEU A 1 196 ? 9.491 -3.948 -7.427 1.00 57.56 196 LEU A C 1
ATOM 1531 O O . LEU A 1 196 ? 9.690 -3.854 -8.638 1.00 57.56 196 LEU A O 1
ATOM 1535 N N . GLY A 1 197 ? 8.841 -4.991 -6.898 1.00 66.19 197 GLY A N 1
ATOM 1536 C CA . GLY A 1 197 ? 8.213 -6.033 -7.696 1.00 66.19 197 GLY A CA 1
ATOM 1537 C C . GLY A 1 197 ? 7.082 -5.465 -8.555 1.00 66.19 197 GLY A C 1
ATOM 1538 O O . GLY A 1 197 ? 6.132 -4.875 -8.044 1.00 66.19 197 GLY A O 1
ATOM 1539 N N . ARG A 1 198 ? 7.161 -5.691 -9.871 1.00 57.75 198 ARG A N 1
ATOM 1540 C CA . ARG A 1 198 ? 6.177 -5.243 -10.875 1.00 57.75 198 ARG A CA 1
ATOM 1541 C C . ARG A 1 198 ? 4.729 -5.617 -10.521 1.00 57.75 198 ARG A C 1
ATOM 1543 O O . ARG A 1 198 ? 3.816 -4.845 -10.798 1.00 57.75 198 ARG A O 1
ATOM 1550 N N . GLU A 1 199 ? 4.532 -6.773 -9.892 1.00 62.97 199 GLU A N 1
ATOM 1551 C CA . GLU A 1 199 ? 3.217 -7.273 -9.470 1.00 62.97 199 GLU A CA 1
ATOM 1552 C C . GLU A 1 199 ? 2.627 -6.461 -8.308 1.00 62.97 199 GLU A C 1
ATOM 1554 O O . GLU A 1 199 ? 1.422 -6.237 -8.234 1.00 62.97 199 GLU A O 1
ATOM 1559 N N . TRP A 1 200 ? 3.474 -5.957 -7.412 1.00 62.59 200 TRP A N 1
ATOM 1560 C CA . TRP A 1 200 ? 3.037 -5.380 -6.147 1.00 62.59 200 TRP A CA 1
ATOM 1561 C C . TRP A 1 200 ? 2.357 -4.010 -6.332 1.00 62.59 200 TRP A C 1
ATOM 1563 O O . TRP A 1 200 ? 1.277 -3.762 -5.790 1.00 62.59 200 TRP A O 1
ATOM 1573 N N . PHE A 1 201 ? 2.920 -3.145 -7.182 1.00 63.91 201 PHE A N 1
ATOM 1574 C CA . PHE A 1 201 ? 2.349 -1.822 -7.474 1.00 63.91 201 PHE A CA 1
ATOM 1575 C C . PHE A 1 201 ? 0.975 -1.903 -8.171 1.00 63.91 201 PHE A C 1
ATOM 1577 O O . PHE A 1 201 ? 0.091 -1.071 -7.941 1.00 63.91 201 PHE A O 1
ATOM 1584 N N . LEU A 1 202 ? 0.767 -2.932 -8.999 1.00 63.75 202 LEU A N 1
ATOM 1585 C CA . LEU A 1 202 ? -0.469 -3.134 -9.761 1.00 63.75 202 LEU A CA 1
ATOM 1586 C C . LEU A 1 202 ? -1.628 -3.662 -8.907 1.00 63.75 202 LEU A C 1
ATOM 1588 O O . LEU A 1 202 ? -2.788 -3.400 -9.232 1.00 63.75 202 LEU A O 1
ATOM 1592 N N . ILE A 1 203 ? -1.333 -4.372 -7.817 1.00 63.75 203 ILE A N 1
ATOM 1593 C CA . ILE A 1 203 ? -2.350 -4.967 -6.940 1.00 63.75 203 ILE A CA 1
ATOM 1594 C C . ILE A 1 203 ? -3.072 -3.900 -6.105 1.00 63.75 203 ILE A C 1
ATOM 1596 O O . ILE A 1 203 ? -4.272 -4.019 -5.865 1.00 63.75 203 ILE A O 1
ATOM 1600 N N . ARG A 1 204 ? -2.376 -2.835 -5.694 1.00 67.19 204 ARG A N 1
ATOM 1601 C CA . ARG A 1 204 ? -2.868 -1.904 -4.667 1.00 67.19 204 ARG A CA 1
ATOM 1602 C C . ARG A 1 204 ? -3.525 -0.633 -5.206 1.00 67.19 204 ARG A C 1
ATOM 1604 O O . ARG A 1 204 ? -4.480 -0.140 -4.610 1.00 67.19 204 ARG A O 1
ATOM 1611 N N . SER A 1 205 ? -3.009 -0.058 -6.295 1.00 66.38 205 SER A N 1
ATOM 1612 C CA . SER A 1 205 ? -3.437 1.290 -6.672 1.00 66.38 205 SER A CA 1
ATOM 1613 C C . SER A 1 205 ? -4.902 1.311 -7.142 1.00 66.38 205 SER A C 1
ATOM 1615 O O . SER A 1 205 ? -5.255 0.579 -8.072 1.00 66.38 205 SER A O 1
ATOM 1617 N N . PRO A 1 206 ? -5.761 2.216 -6.631 1.00 67.19 206 PRO A N 1
ATOM 1618 C CA . PRO A 1 206 ? -7.130 2.383 -7.135 1.00 67.19 206 PRO A CA 1
ATOM 1619 C C . PRO A 1 206 ? -7.169 2.812 -8.613 1.00 67.19 206 PRO A C 1
ATOM 1621 O O . PRO A 1 206 ? -8.204 2.724 -9.270 1.00 67.19 206 PRO A O 1
ATOM 1624 N N . ASN A 1 207 ? -6.033 3.253 -9.167 1.00 70.69 207 ASN A N 1
ATOM 1625 C CA . ASN A 1 207 ? -5.859 3.546 -10.586 1.00 70.69 207 ASN A CA 1
ATOM 1626 C C . ASN A 1 207 ? -5.069 2.449 -11.333 1.00 70.69 207 ASN A C 1
ATOM 1628 O O . ASN A 1 207 ? -4.485 2.745 -12.379 1.00 70.69 207 ASN A O 1
ATOM 1632 N N . ARG A 1 208 ? -5.060 1.194 -10.845 1.00 76.69 208 ARG A N 1
ATOM 1633 C CA . ARG A 1 208 ? -4.262 0.072 -11.389 1.00 76.69 208 ARG A CA 1
ATOM 1634 C C . ARG A 1 208 ? -4.289 -0.037 -12.909 1.00 76.69 208 ARG A C 1
ATOM 1636 O O . ARG A 1 208 ? -3.241 -0.141 -13.531 1.00 76.69 208 ARG A O 1
ATOM 1643 N N . GLY A 1 209 ? -5.471 0.081 -13.520 1.00 75.75 209 GLY A N 1
ATOM 1644 C CA . GLY A 1 209 ? -5.620 -0.047 -14.969 1.00 75.75 209 GLY A CA 1
ATOM 1645 C C . GLY A 1 209 ? -4.850 1.031 -15.732 1.00 75.75 209 GLY A C 1
ATOM 1646 O O . GLY A 1 209 ? -4.246 0.750 -16.758 1.00 75.75 209 GLY A O 1
ATOM 1647 N N . ARG A 1 210 ? -4.796 2.259 -15.206 1.00 77.88 210 ARG A N 1
ATOM 1648 C CA . ARG A 1 210 ? -4.098 3.370 -15.865 1.00 77.88 210 ARG A CA 1
ATOM 1649 C C . ARG A 1 210 ? -2.586 3.250 -15.733 1.00 77.88 210 ARG A C 1
ATOM 1651 O O . ARG A 1 210 ? -1.886 3.461 -16.716 1.00 77.88 210 ARG A O 1
ATOM 1658 N N . TYR A 1 211 ? -2.094 2.875 -14.554 1.00 75.31 211 TYR A N 1
ATOM 1659 C CA . TYR A 1 211 ? -0.670 2.606 -14.361 1.00 75.31 211 TYR A CA 1
ATOM 1660 C C . TYR A 1 211 ? -0.207 1.403 -15.179 1.00 75.31 211 TYR A C 1
ATOM 1662 O O . TYR A 1 211 ? 0.857 1.455 -15.788 1.00 75.31 211 TYR A O 1
ATOM 1670 N N . PHE A 1 212 ? -1.028 0.357 -15.273 1.00 76.56 212 PHE A N 1
ATOM 1671 C CA . PHE A 1 212 ? -0.752 -0.799 -16.118 1.00 76.56 212 PHE A CA 1
ATOM 1672 C C . PHE A 1 212 ? -0.624 -0.412 -17.592 1.00 76.56 212 PHE A C 1
ATOM 1674 O O . PHE A 1 212 ? 0.380 -0.738 -18.221 1.00 76.56 212 PHE A O 1
ATOM 1681 N N . ILE A 1 213 ? -1.589 0.350 -18.123 1.00 79.38 213 ILE A N 1
ATOM 1682 C CA . ILE A 1 213 ? -1.530 0.850 -19.503 1.00 79.38 213 ILE A CA 1
ATOM 1683 C C . ILE A 1 213 ? -0.272 1.701 -19.698 1.00 79.38 213 ILE A C 1
ATOM 1685 O O . ILE A 1 213 ? 0.462 1.469 -20.648 1.00 79.38 213 ILE A O 1
ATOM 1689 N N . LEU A 1 214 ? 0.030 2.620 -18.776 1.00 78.88 214 LEU A N 1
ATOM 1690 C CA . LEU A 1 214 ? 1.220 3.474 -18.849 1.00 78.88 214 LEU A CA 1
ATOM 1691 C C . LEU A 1 2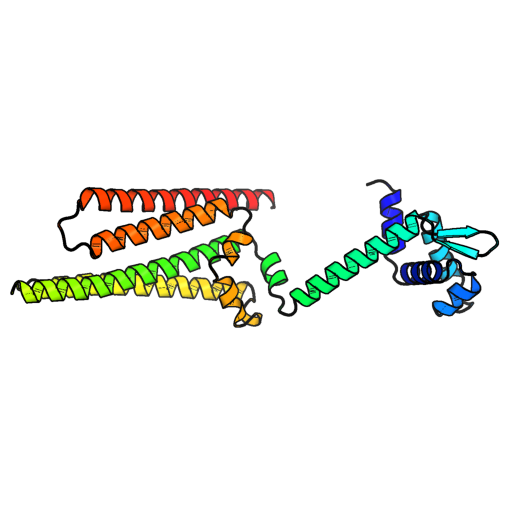14 ? 2.528 2.663 -18.852 1.00 78.88 214 LEU A C 1
ATOM 1693 O O . LEU A 1 214 ? 3.480 3.003 -19.554 1.00 78.88 214 LEU A O 1
ATOM 1697 N N . SER A 1 215 ? 2.567 1.572 -18.087 1.00 75.12 215 SER A N 1
ATOM 1698 C CA . SER A 1 215 ? 3.692 0.634 -18.046 1.00 75.12 215 SER A CA 1
ATOM 1699 C C . SER A 1 215 ? 3.846 -0.082 -19.387 1.00 75.12 215 SER A C 1
ATOM 1701 O O . SER A 1 215 ? 4.939 -0.116 -19.947 1.00 75.12 215 SER A O 1
ATOM 1703 N N . ILE A 1 216 ? 2.746 -0.612 -19.934 1.00 78.75 216 ILE A N 1
ATOM 1704 C CA . ILE A 1 216 ? 2.730 -1.292 -21.235 1.00 78.75 216 ILE A CA 1
ATOM 1705 C C . ILE A 1 216 ? 3.158 -0.342 -22.348 1.00 78.75 216 ILE A C 1
ATOM 1707 O O . ILE A 1 216 ? 3.984 -0.722 -23.171 1.00 78.75 216 ILE A O 1
ATOM 1711 N N . THR A 1 217 ? 2.636 0.886 -22.387 1.00 77.31 217 THR A N 1
ATOM 1712 C CA . THR A 1 217 ? 2.972 1.840 -23.453 1.00 77.31 217 THR A CA 1
ATOM 1713 C C . THR A 1 217 ? 4.428 2.270 -23.374 1.00 77.31 217 THR A C 1
ATOM 1715 O O . THR A 1 217 ? 5.076 2.413 -24.407 1.00 77.31 217 THR A O 1
ATOM 1718 N N . SER A 1 218 ? 4.968 2.394 -22.159 1.00 75.00 218 SER A N 1
ATOM 1719 C CA . SER A 1 218 ? 6.382 2.694 -21.931 1.00 75.00 218 SER A CA 1
ATOM 1720 C C . SER A 1 218 ? 7.281 1.535 -22.378 1.00 75.00 218 SER A C 1
ATOM 1722 O O . SER A 1 218 ? 8.233 1.751 -23.123 1.00 75.00 218 SER A O 1
ATOM 1724 N N . ILE A 1 219 ? 6.952 0.294 -21.997 1.00 77.81 219 ILE A N 1
ATOM 1725 C CA . ILE A 1 219 ? 7.666 -0.912 -22.452 1.00 77.81 219 ILE A CA 1
ATOM 1726 C C . ILE A 1 219 ? 7.563 -1.057 -23.976 1.00 77.81 219 ILE A C 1
ATOM 1728 O O . ILE A 1 219 ? 8.553 -1.379 -24.625 1.00 77.81 219 ILE A O 1
ATOM 1732 N N . GLY A 1 220 ? 6.398 -0.774 -24.562 1.00 75.31 220 GLY A N 1
ATOM 1733 C CA . GLY A 1 220 ? 6.184 -0.778 -26.008 1.00 75.31 220 GLY A CA 1
ATOM 1734 C C . GLY A 1 220 ? 7.052 0.253 -26.733 1.00 75.31 220 GLY A C 1
ATOM 1735 O O . GLY A 1 220 ? 7.698 -0.089 -27.724 1.00 75.31 220 GLY A O 1
ATOM 1736 N N . ALA A 1 221 ? 7.147 1.481 -26.207 1.00 76.06 221 ALA A N 1
ATOM 1737 C CA . ALA A 1 221 ? 8.030 2.521 -26.741 1.00 76.06 221 ALA A CA 1
ATOM 1738 C C . ALA A 1 221 ? 9.501 2.075 -26.725 1.00 76.06 221 ALA A C 1
ATOM 1740 O O . ALA A 1 221 ? 10.209 2.213 -27.724 1.00 76.06 221 ALA A O 1
ATOM 1741 N N . ILE A 1 222 ? 9.930 1.494 -25.601 1.00 76.19 222 ILE A N 1
ATOM 1742 C CA . ILE A 1 222 ? 11.274 0.951 -25.389 1.00 76.19 222 ILE A CA 1
ATOM 1743 C C . ILE A 1 222 ? 11.569 -0.196 -26.363 1.00 76.19 222 ILE A C 1
ATOM 1745 O O . ILE A 1 222 ? 12.620 -0.212 -27.001 1.00 76.19 222 ILE A O 1
ATOM 1749 N N . ALA A 1 223 ? 10.641 -1.142 -26.506 1.00 75.81 223 ALA A N 1
ATOM 1750 C CA . ALA A 1 223 ? 10.794 -2.280 -27.402 1.00 75.81 223 ALA A CA 1
ATOM 1751 C C . ALA A 1 223 ? 10.905 -1.825 -28.862 1.00 75.81 223 ALA A C 1
ATOM 1753 O O . ALA A 1 223 ? 11.781 -2.300 -29.582 1.00 75.81 223 ALA A O 1
ATOM 1754 N N . CYS A 1 224 ? 10.086 -0.856 -29.285 1.00 77.06 224 CYS A N 1
ATOM 1755 C CA . CYS A 1 224 ? 10.173 -0.281 -30.629 1.00 77.06 224 CYS A CA 1
ATOM 1756 C C . CYS A 1 224 ? 11.535 0.394 -30.866 1.00 77.06 224 CYS A C 1
ATOM 1758 O O . CYS A 1 224 ? 12.160 0.157 -31.899 1.00 77.06 224 CYS A O 1
ATOM 1760 N N . LEU A 1 225 ? 12.037 1.153 -29.885 1.00 74.56 225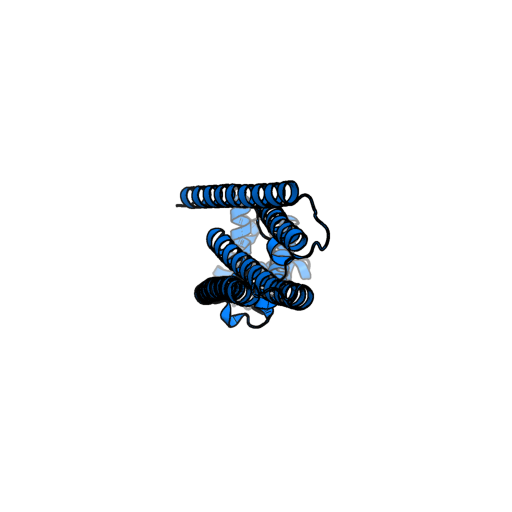 LEU A N 1
ATOM 1761 C CA . LEU A 1 225 ? 13.377 1.753 -29.919 1.00 74.56 225 LEU A CA 1
ATOM 1762 C C . LEU A 1 225 ? 14.478 0.692 -30.061 1.00 74.56 225 LEU A C 1
ATOM 1764 O O . LEU A 1 225 ? 15.398 0.862 -30.858 1.00 74.56 225 LEU A O 1
ATOM 1768 N N . GLY A 1 226 ? 14.359 -0.425 -29.341 1.00 73.44 226 GLY A N 1
ATOM 1769 C CA . GLY A 1 226 ? 15.253 -1.572 -29.488 1.00 73.44 226 GLY A CA 1
ATOM 1770 C C . GLY A 1 226 ? 15.193 -2.194 -30.887 1.00 73.44 226 GLY A C 1
ATOM 1771 O O . GLY A 1 226 ? 16.220 -2.439 -31.509 1.00 73.44 226 GLY A O 1
ATOM 1772 N N . VAL A 1 227 ? 14.005 -2.414 -31.450 1.00 76.38 227 VAL A N 1
ATOM 1773 C CA . VAL A 1 227 ? 13.876 -3.003 -32.798 1.00 76.38 227 VAL A CA 1
ATOM 1774 C C . VAL A 1 227 ? 14.523 -2.119 -33.872 1.00 76.38 227 VAL A C 1
ATOM 1776 O O . VAL A 1 227 ? 15.159 -2.647 -34.792 1.00 76.38 227 VAL A O 1
ATOM 1779 N N . ILE A 1 228 ? 14.412 -0.792 -33.733 1.00 73.75 228 ILE A N 1
ATOM 1780 C CA . ILE A 1 228 ? 15.076 0.179 -34.615 1.00 73.75 228 ILE A CA 1
ATOM 1781 C C . ILE A 1 228 ? 16.598 0.024 -34.541 1.00 73.75 228 ILE A C 1
ATOM 1783 O O . ILE A 1 228 ? 17.265 -0.017 -35.571 1.00 73.75 228 ILE A O 1
ATOM 1787 N N . THR A 1 229 ? 17.162 -0.092 -33.339 1.00 68.56 229 THR A N 1
ATOM 1788 C CA . THR A 1 229 ? 18.621 -0.138 -33.153 1.00 68.56 229 THR A CA 1
ATOM 1789 C C . THR A 1 229 ? 19.211 -1.499 -33.541 1.00 68.56 229 THR A C 1
ATOM 1791 O O . THR A 1 229 ? 20.312 -1.579 -34.102 1.00 68.56 229 THR A O 1
ATOM 1794 N N . PHE A 1 230 ? 18.473 -2.589 -33.315 1.00 70.31 230 PHE A N 1
ATOM 1795 C CA . PHE A 1 230 ? 18.955 -3.951 -33.546 1.00 70.31 230 PHE A CA 1
ATOM 1796 C C . PHE A 1 230 ? 18.697 -4.499 -34.955 1.00 70.31 230 PHE A C 1
ATOM 1798 O O . PHE A 1 230 ? 19.451 -5.378 -35.377 1.00 70.31 230 PHE A O 1
ATOM 1805 N N . SER A 1 231 ? 17.752 -3.963 -35.735 1.00 76.00 231 SER A N 1
ATOM 1806 C CA . SER A 1 231 ? 17.515 -4.446 -37.106 1.00 76.00 231 SER A CA 1
ATOM 1807 C C . SER A 1 231 ? 18.764 -4.323 -37.995 1.00 76.00 231 SER A C 1
ATOM 1809 O O . SER A 1 231 ? 19.421 -3.284 -38.047 1.00 76.00 231 SER A O 1
ATOM 1811 N N . PHE A 1 232 ? 19.130 -5.426 -38.659 1.00 63.22 232 PHE A N 1
ATOM 1812 C CA . PHE A 1 232 ? 20.257 -5.513 -39.608 1.00 63.22 232 PHE A CA 1
ATOM 1813 C C . PHE A 1 232 ? 19.826 -5.317 -41.066 1.00 63.22 232 PHE A C 1
ATOM 1815 O O . PHE A 1 232 ? 20.659 -5.071 -41.932 1.00 63.22 232 PHE A O 1
ATOM 1822 N N . LYS A 1 233 ? 18.526 -5.435 -41.344 1.00 75.31 233 LYS A N 1
ATOM 1823 C CA . LYS A 1 233 ? 17.943 -5.172 -42.662 1.00 75.31 233 LYS A CA 1
ATOM 1824 C C . LYS A 1 233 ? 17.415 -3.736 -42.710 1.00 75.31 233 LYS A C 1
ATOM 1826 O O . LYS A 1 233 ? 17.091 -3.203 -41.646 1.00 75.31 233 LYS A O 1
ATOM 1831 N N . PRO A 1 234 ? 17.280 -3.124 -43.903 1.00 66.00 234 PRO A N 1
ATOM 1832 C CA . PRO A 1 234 ? 16.519 -1.891 -44.073 1.00 66.00 234 PRO A CA 1
ATOM 1833 C C . PRO A 1 234 ? 15.053 -2.169 -43.712 1.00 66.00 234 PRO A C 1
ATOM 1835 O O . PRO A 1 234 ? 14.227 -2.513 -44.550 1.00 66.00 234 PRO A O 1
ATOM 1838 N N . ALA A 1 235 ? 14.752 -2.111 -42.418 1.00 62.47 235 ALA A N 1
ATOM 1839 C CA . ALA A 1 235 ? 13.398 -2.115 -41.904 1.00 62.47 235 ALA A CA 1
ATOM 1840 C C . ALA A 1 235 ? 12.715 -0.807 -42.338 1.00 62.47 235 ALA A C 1
ATOM 1842 O O . ALA A 1 235 ? 13.401 0.164 -42.663 1.00 62.47 235 ALA A O 1
ATOM 1843 N N . PRO A 1 236 ? 11.379 -0.723 -42.339 1.00 72.69 236 PRO A N 1
ATOM 1844 C CA . PRO A 1 236 ? 10.689 0.539 -42.569 1.00 72.69 236 PRO A CA 1
ATOM 1845 C C . PRO A 1 236 ? 10.914 1.477 -41.370 1.00 72.69 236 PRO A C 1
ATOM 1847 O O . PRO A 1 236 ? 10.079 1.576 -40.472 1.00 72.69 236 PRO A O 1
ATOM 1850 N N . TRP A 1 237 ? 12.058 2.170 -41.353 1.00 70.75 237 TRP A N 1
ATOM 1851 C CA . TRP A 1 237 ? 12.477 3.119 -40.312 1.00 70.75 237 TRP A CA 1
ATOM 1852 C C . TRP A 1 237 ? 11.396 4.162 -40.021 1.00 70.75 237 TRP A C 1
ATOM 1854 O O . TRP A 1 237 ? 11.172 4.521 -38.870 1.00 70.75 237 TRP A O 1
ATOM 1864 N N . LEU A 1 238 ? 10.672 4.580 -41.063 1.00 72.94 238 LEU A N 1
ATOM 1865 C CA . LEU A 1 238 ? 9.518 5.469 -40.967 1.00 72.94 238 LEU A CA 1
ATOM 1866 C C . LEU A 1 238 ? 8.380 4.863 -40.135 1.00 72.94 238 LEU A C 1
ATOM 1868 O O . LEU A 1 238 ? 7.887 5.516 -39.223 1.00 72.94 238 LEU A O 1
ATOM 1872 N N . ALA A 1 239 ? 7.996 3.608 -40.386 1.00 72.50 239 ALA A N 1
ATOM 1873 C CA . ALA A 1 239 ? 6.914 2.952 -39.649 1.00 72.50 239 ALA A CA 1
ATOM 1874 C C . ALA A 1 239 ? 7.282 2.723 -38.174 1.00 72.50 239 ALA A C 1
ATOM 1876 O O . ALA A 1 239 ? 6.466 2.963 -37.285 1.00 72.50 239 ALA A O 1
ATOM 1877 N N . LEU A 1 240 ? 8.526 2.317 -37.904 1.00 72.56 240 LEU A N 1
ATOM 1878 C CA . LEU A 1 240 ? 9.015 2.134 -36.536 1.00 72.56 240 LEU A CA 1
ATOM 1879 C C . LEU A 1 240 ? 9.158 3.471 -35.792 1.00 72.56 240 LEU A C 1
ATOM 1881 O O . LEU A 1 240 ? 8.774 3.565 -34.628 1.00 72.56 240 LEU A O 1
ATOM 1885 N N . GLY A 1 241 ? 9.648 4.515 -36.468 1.00 71.25 241 GLY A N 1
ATOM 1886 C CA . GLY A 1 241 ? 9.744 5.865 -35.913 1.00 71.25 241 GLY A CA 1
ATOM 1887 C C . GLY A 1 241 ? 8.375 6.447 -35.560 1.00 71.25 241 GLY A C 1
ATOM 1888 O O . GLY A 1 241 ? 8.196 6.974 -34.462 1.00 71.25 241 GLY A O 1
ATOM 1889 N N . ILE A 1 242 ? 7.383 6.274 -36.443 1.00 74.00 242 ILE A N 1
ATOM 1890 C CA . ILE A 1 242 ? 5.987 6.648 -36.174 1.00 74.00 242 ILE A CA 1
ATOM 1891 C C . ILE A 1 242 ? 5.447 5.863 -34.971 1.00 74.00 242 ILE A C 1
ATOM 1893 O O . ILE A 1 242 ? 4.854 6.461 -34.076 1.00 74.00 242 ILE A O 1
ATOM 1897 N N . GLY A 1 243 ? 5.708 4.553 -34.891 1.00 73.06 243 GLY A N 1
ATOM 1898 C CA . GLY A 1 243 ? 5.323 3.722 -33.746 1.00 73.06 243 GLY A CA 1
ATOM 1899 C C . GLY A 1 243 ? 5.884 4.244 -32.419 1.00 73.06 243 GLY A C 1
ATOM 1900 O O . GLY A 1 243 ? 5.126 4.477 -31.476 1.00 73.06 243 GLY A O 1
ATOM 1901 N N . CYS A 1 244 ? 7.192 4.511 -32.354 1.00 73.75 244 CYS A N 1
ATOM 1902 C CA . CYS A 1 244 ? 7.832 5.106 -31.176 1.00 73.75 244 CYS A CA 1
ATOM 1903 C C . CYS A 1 244 ? 7.209 6.454 -30.792 1.00 73.75 244 CYS A C 1
ATOM 1905 O O . CYS A 1 244 ? 6.942 6.692 -29.610 1.00 73.75 244 CYS A O 1
ATOM 1907 N N . ALA A 1 245 ? 6.955 7.326 -31.772 1.00 72.62 245 ALA A N 1
ATOM 1908 C CA . ALA A 1 245 ? 6.350 8.633 -31.532 1.00 72.62 245 ALA A CA 1
ATOM 1909 C C . ALA A 1 245 ? 4.936 8.498 -30.947 1.00 72.62 245 ALA A C 1
ATOM 1911 O O . ALA A 1 245 ? 4.629 9.133 -29.938 1.00 72.62 245 ALA A O 1
ATOM 1912 N N . VAL A 1 246 ? 4.106 7.611 -31.506 1.00 77.12 246 VAL A N 1
ATOM 1913 C CA . VAL A 1 246 ? 2.746 7.340 -31.015 1.00 77.12 246 VAL A CA 1
ATOM 1914 C C . VAL A 1 246 ? 2.769 6.811 -29.579 1.00 77.12 246 VAL A C 1
ATOM 1916 O O . VAL A 1 246 ? 2.059 7.347 -28.727 1.00 77.12 246 VAL A O 1
ATOM 1919 N N . PHE A 1 247 ? 3.613 5.820 -29.265 1.00 74.56 247 PHE A N 1
ATOM 1920 C CA . PHE A 1 247 ? 3.718 5.295 -27.897 1.00 74.56 247 PHE A CA 1
ATOM 1921 C C . PHE A 1 247 ? 4.219 6.345 -26.897 1.00 74.56 247 PHE A C 1
ATOM 1923 O O . PHE A 1 247 ? 3.739 6.395 -25.761 1.00 74.56 247 PHE A O 1
ATOM 1930 N N . THR A 1 248 ? 5.142 7.214 -27.315 1.00 74.44 248 THR A N 1
ATOM 1931 C CA . THR A 1 248 ? 5.664 8.300 -26.472 1.00 74.44 248 THR A CA 1
ATOM 1932 C C . THR A 1 248 ? 4.581 9.336 -26.181 1.00 74.44 248 THR A C 1
ATOM 1934 O O . THR A 1 248 ? 4.345 9.669 -25.020 1.00 74.44 248 THR A O 1
ATOM 1937 N N . ILE A 1 249 ? 3.860 9.791 -27.212 1.00 75.81 249 ILE A N 1
ATOM 1938 C CA . ILE A 1 249 ? 2.751 10.743 -27.067 1.00 75.81 249 ILE A CA 1
ATOM 1939 C C . ILE A 1 249 ? 1.664 10.159 -26.160 1.00 75.81 249 ILE A C 1
ATOM 1941 O O . ILE A 1 249 ? 1.221 1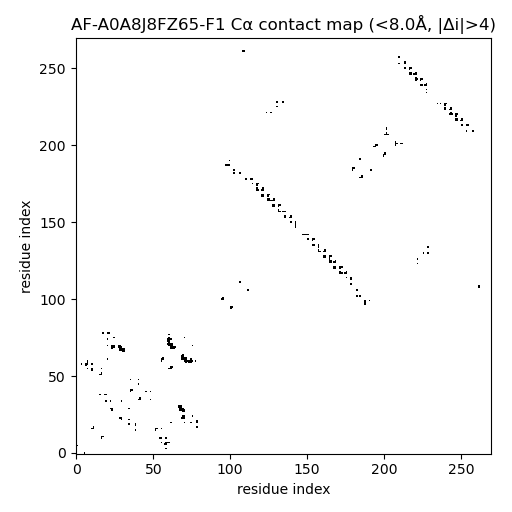0.825 -25.224 1.00 75.81 249 ILE A O 1
ATOM 1945 N N . LEU A 1 250 ? 1.274 8.901 -26.382 1.00 76.44 250 LEU A N 1
ATOM 1946 C CA . LEU A 1 250 ? 0.258 8.224 -25.577 1.00 76.44 250 LEU A CA 1
ATOM 1947 C C . LEU A 1 250 ? 0.665 8.148 -24.098 1.00 76.44 250 LEU A C 1
ATOM 1949 O O . LEU A 1 250 ? -0.145 8.429 -23.216 1.00 76.44 250 LEU A O 1
ATOM 1953 N N . THR A 1 251 ? 1.932 7.829 -23.830 1.00 76.56 251 THR A N 1
ATOM 1954 C CA . THR A 1 251 ? 2.492 7.770 -22.472 1.00 76.56 251 THR A CA 1
ATOM 1955 C C . THR A 1 251 ? 2.445 9.144 -21.794 1.00 76.56 251 THR A C 1
ATOM 1957 O O . THR A 1 251 ? 1.992 9.251 -20.654 1.00 76.56 251 THR A O 1
ATOM 1960 N N . ILE A 1 252 ? 2.827 10.211 -22.504 1.00 78.44 252 ILE A N 1
ATOM 1961 C CA . ILE A 1 252 ? 2.775 11.590 -21.992 1.00 78.44 252 ILE A CA 1
ATOM 1962 C C . ILE A 1 252 ? 1.329 12.004 -21.681 1.00 78.44 252 ILE A C 1
ATOM 1964 O O . ILE A 1 252 ? 1.049 12.510 -20.594 1.00 78.44 252 ILE A O 1
ATOM 1968 N N . VAL A 1 253 ? 0.389 11.758 -22.597 1.00 82.81 253 VAL A N 1
ATOM 1969 C CA . VAL A 1 253 ? -1.029 12.108 -22.406 1.00 82.81 253 VAL A CA 1
ATOM 1970 C C . VAL A 1 253 ? -1.613 11.375 -21.199 1.00 82.81 253 VAL A C 1
ATOM 1972 O O . VAL A 1 253 ? -2.213 12.004 -20.324 1.00 82.81 253 VAL A O 1
ATOM 1975 N N . LEU A 1 254 ? -1.402 10.058 -21.103 1.00 78.81 254 LEU A N 1
ATOM 1976 C CA . LEU A 1 254 ? -1.873 9.258 -19.971 1.00 78.81 254 LEU A CA 1
ATOM 1977 C C . LEU A 1 254 ? -1.292 9.754 -18.646 1.00 78.81 254 LEU A C 1
ATOM 1979 O O . LEU A 1 254 ? -2.026 9.860 -17.661 1.00 78.81 254 LEU A O 1
ATOM 1983 N N . PHE A 1 255 ? -0.010 10.116 -18.630 1.00 80.94 255 PHE A N 1
ATOM 1984 C CA . PHE A 1 255 ? 0.639 10.687 -17.457 1.00 80.94 255 PHE A CA 1
ATOM 1985 C C . PHE A 1 255 ? -0.056 11.971 -16.980 1.00 80.94 255 PHE A C 1
ATOM 1987 O O . PHE A 1 255 ? -0.427 12.076 -15.807 1.00 80.94 255 PHE A O 1
ATOM 1994 N N . PHE A 1 256 ? -0.309 12.924 -17.882 1.00 84.56 256 PHE A N 1
ATOM 1995 C CA . PHE A 1 256 ? -1.003 14.167 -17.532 1.00 84.56 256 PHE A CA 1
ATOM 1996 C C . PHE A 1 256 ? -2.445 13.931 -17.071 1.00 84.56 256 PHE A C 1
ATOM 1998 O O . PHE A 1 256 ? -2.898 14.582 -16.127 1.00 84.56 256 PHE A O 1
ATOM 2005 N N . LEU A 1 257 ? -3.158 12.973 -17.671 1.00 84.00 257 LEU A N 1
ATOM 2006 C CA . LEU A 1 257 ? -4.512 12.603 -17.249 1.00 84.00 257 LEU A CA 1
ATOM 2007 C C . LEU A 1 257 ? -4.540 12.002 -15.837 1.00 84.00 257 LEU A C 1
ATOM 2009 O O . LEU A 1 257 ? -5.449 12.298 -15.057 1.00 84.00 257 LEU A O 1
ATOM 2013 N N . ILE A 1 258 ? -3.556 11.165 -15.496 1.00 79.94 258 ILE A N 1
ATOM 2014 C CA . ILE A 1 258 ? -3.413 10.597 -14.150 1.00 79.94 258 ILE A CA 1
ATOM 2015 C C . ILE A 1 258 ? -3.085 11.709 -13.151 1.00 79.94 258 ILE A C 1
ATOM 2017 O O . ILE A 1 258 ? -3.787 11.848 -12.147 1.00 79.94 258 ILE A O 1
ATOM 2021 N N . LYS A 1 259 ? -2.087 12.546 -13.460 1.00 83.44 259 LYS A N 1
ATOM 2022 C CA . LYS A 1 259 ? -1.659 13.658 -12.604 1.00 83.44 259 LYS A CA 1
ATOM 2023 C C . LYS A 1 259 ? -2.800 14.636 -12.321 1.00 83.44 259 LYS A C 1
ATOM 2025 O O . LYS A 1 259 ? -3.050 14.970 -11.168 1.00 83.44 259 LYS A O 1
ATOM 2030 N N . ARG A 1 260 ? -3.549 15.047 -13.352 1.00 87.25 260 ARG A N 1
ATOM 2031 C CA . ARG A 1 260 ? -4.698 15.954 -13.198 1.00 87.25 260 ARG A CA 1
ATOM 2032 C C . ARG A 1 260 ? -5.754 15.374 -12.259 1.00 87.25 260 ARG A C 1
ATOM 2034 O O . ARG A 1 260 ? -6.278 16.101 -11.424 1.00 87.25 260 ARG A O 1
ATOM 2041 N N . ARG A 1 261 ? -6.060 14.077 -12.376 1.00 83.81 261 ARG A N 1
ATOM 2042 C CA . ARG A 1 261 ? -7.068 13.417 -11.531 1.00 83.81 261 ARG A CA 1
ATOM 2043 C C . ARG A 1 261 ? -6.640 13.348 -10.067 1.00 83.81 261 ARG A C 1
ATOM 2045 O O . ARG A 1 261 ? -7.484 13.534 -9.199 1.00 83.81 261 ARG A O 1
ATOM 2052 N N . ILE A 1 262 ? -5.362 13.075 -9.804 1.00 79.94 262 ILE A N 1
ATOM 2053 C CA . ILE A 1 262 ? -4.822 13.047 -8.437 1.00 79.94 262 ILE A CA 1
ATOM 2054 C C . ILE A 1 262 ? -4.934 14.436 -7.806 1.00 79.94 262 ILE A C 1
ATOM 2056 O O . ILE A 1 262 ? -5.518 14.554 -6.736 1.00 79.94 262 ILE A O 1
ATOM 2060 N N . ASN A 1 263 ? -4.524 15.485 -8.525 1.00 83.50 263 ASN A N 1
ATOM 2061 C CA . ASN A 1 263 ? -4.637 16.862 -8.039 1.00 83.50 263 ASN A CA 1
ATOM 2062 C C . ASN A 1 263 ? -6.090 17.289 -7.757 1.00 83.50 263 ASN A C 1
ATOM 2064 O O . ASN A 1 263 ? -6.315 18.107 -6.873 1.00 83.50 263 ASN A O 1
ATOM 2068 N N . MET A 1 264 ? -7.079 16.782 -8.508 1.00 85.25 264 MET A N 1
ATOM 2069 C CA . MET A 1 264 ? -8.489 17.089 -8.216 1.00 85.25 264 MET A CA 1
ATOM 2070 C C . MET A 1 264 ? -8.956 16.422 -6.920 1.00 85.25 264 MET A C 1
ATOM 2072 O O . MET A 1 264 ? -9.614 17.071 -6.123 1.00 85.25 264 MET A O 1
ATOM 2076 N N . LYS A 1 265 ? -8.564 15.164 -6.679 1.00 82.00 265 LYS A N 1
ATOM 2077 C CA . LYS A 1 265 ? -8.916 14.448 -5.444 1.00 82.00 265 LYS A CA 1
ATOM 2078 C C . LYS A 1 265 ? -8.275 15.045 -4.195 1.00 82.00 265 LYS A C 1
ATOM 2080 O O . LYS A 1 265 ? -8.860 14.959 -3.127 1.00 82.00 265 LYS A O 1
ATOM 2085 N N . GLU A 1 266 ? -7.073 15.606 -4.307 1.00 80.31 266 GLU A N 1
ATOM 2086 C CA . GLU A 1 266 ? -6.442 16.295 -3.173 1.00 80.31 266 GLU A CA 1
ATOM 2087 C C . GLU A 1 266 ? -7.226 17.550 -2.788 1.00 80.31 266 GLU A C 1
ATOM 2089 O O . GLU A 1 266 ? -7.521 17.727 -1.616 1.00 80.31 266 GLU A O 1
ATOM 2094 N N . LYS A 1 267 ? -7.677 18.337 -3.773 1.00 86.38 267 LYS A N 1
ATOM 2095 C CA . LYS A 1 267 ? -8.512 19.524 -3.532 1.00 86.38 267 LYS A CA 1
ATOM 2096 C C . LYS A 1 267 ? -9.902 19.223 -2.968 1.00 86.38 267 LYS A C 1
ATOM 2098 O O . LYS A 1 267 ? -10.514 20.115 -2.408 1.00 86.38 267 LYS A O 1
ATOM 2103 N N . GLU A 1 268 ? -10.428 18.017 -3.174 1.00 84.75 268 GLU A N 1
ATOM 2104 C CA . GLU A 1 268 ? -11.718 17.592 -2.605 1.00 84.75 268 GLU A CA 1
ATOM 2105 C C . GLU A 1 268 ? -11.605 17.180 -1.127 1.00 84.75 268 GLU A C 1
ATOM 2107 O O . GLU A 1 268 ? -12.620 17.119 -0.441 1.00 84.75 268 GLU A O 1
ATOM 2112 N N . ASN A 1 269 ? -10.391 16.878 -0.648 1.00 74.06 269 ASN A N 1
ATOM 2113 C CA . ASN A 1 269 ? -10.129 16.430 0.723 1.00 74.06 269 ASN A CA 1
ATOM 2114 C C . ASN A 1 269 ? -9.544 17.535 1.630 1.00 74.06 269 ASN A C 1
ATOM 2116 O O . ASN A 1 269 ? -9.313 17.266 2.810 1.00 74.06 269 ASN A O 1
ATOM 2120 N N . GLU A 1 270 ? -9.260 18.720 1.079 1.00 77.50 270 GLU A N 1
ATOM 2121 C CA . GLU A 1 270 ? -8.858 19.943 1.801 1.00 77.50 270 GLU A CA 1
ATOM 2122 C C . GLU A 1 270 ? -10.085 20.793 2.154 1.00 77.50 270 GLU A C 1
ATOM 2124 O O . GLU A 1 270 ? -10.119 21.307 3.295 1.00 77.50 270 GLU A O 1
#